Protein AF-A0AAV9Y153-F1 (afdb_monomer)

Foldseek 3Di:
DDDDDDDDDDDDDDDDPCPPPPPPDDDDLPVVQAAAADPCLLCLNDPCVVPDSHDNPDLRPQQVAADPCLVVVNDPCVPSDSYHNQQQVAADPLCLQQVDDPCVVNDSYHNDHDDDPVVLLVSCVVCLVQCPDDVVRPHRVHDDVVSHPSVVSSVVVVVVVVVVVVVVVVVVVVVVVVVVPPPPVVVVVVVVVVPD

Mean predicted aligned error: 15.31 Å

pLDDT: mean 74.7, std 20.61, range [27.19, 94.31]

Secondary structure (DSSP, 8-state):
------------------------------GGGGGSB-HHHHTT----GGG-SSB--S--GGGGSB-HHHHTT--S-GGG-SSB--GGGSBPHHHHHHS--TTGGG-SSB-----SHHHHHHHHHHHHHHHTS-GGGTS-----GGG-THHHHHHHHHHHHHHHHHHHHHHHHHHHHHHHTS-HHHHHHHHHHTT-

Sequence (196 aa):
MALRLSKVNKSKTSKKNEGKKKFYPNSTMNNSNKYQLCTFFIKGRCKNGNLCQFQHSTIPITKKKLCWYFISGKCSKNFDCQYSHEISKFPCRYLNTVGFCRNLKNCRFSHTLINTDEEREQFVRDNKDYLMLPHEKGGPNELDPNHMWWKPILENVIKEQENIDAQNLLLKNLYNESESAIPKEICSVLSLVRRQ

Solvent-accessible surface area (backbone atoms only — not comparable to full-atom values): 12273 Å² total; per-residue (Å²): 132,88,77,89,77,90,83,79,88,76,92,72,89,80,76,87,79,81,69,79,73,79,76,73,72,86,70,73,84,58,78,73,40,64,79,38,71,30,67,45,41,40,64,49,67,56,84,50,68,92,74,41,70,35,36,79,88,66,84,26,62,37,45,78,37,74,31,66,42,49,79,70,72,66,53,86,47,72,90,77,38,52,35,28,81,65,48,56,81,39,67,31,63,47,38,66,53,45,66,53,50,97,48,62,92,75,44,66,37,22,87,67,76,78,82,51,68,69,58,44,51,50,48,41,66,76,39,41,72,56,77,70,37,53,52,95,78,73,16,74,81,55,84,50,80,88,37,46,75,56,53,68,53,43,56,50,56,49,54,52,50,52,50,52,50,51,52,52,50,50,54,51,49,55,52,52,50,53,64,70,68,53,57,78,78,57,59,61,59,61,61,57,67,75,74,114

Organism: NCBI:txid659607

Nearest PDB structures (foldseek):
  2rhk-assembly1_C  TM=5.474E-01  e=2.803E-02  Homo sapiens
  7zgp-assembly1_B  TM=4.112E-01  e=1.672E-01  Saccharomyces cerevisiae

Radius of gyration: 27.67 Å; Cα contacts (8 Å, |Δi|>4): 147; chains: 1; bounding box: 70×67×78 Å

Structure (mmCIF, N/CA/C/O backbone):
data_AF-A0AAV9Y153-F1
#
_entry.id   AF-A0AAV9Y153-F1
#
loop_
_atom_site.group_PDB
_atom_site.id
_atom_site.type_symbol
_atom_site.label_atom_id
_atom_site.label_alt_id
_atom_site.label_comp_id
_atom_site.label_asym_id
_atom_site.label_entity_id
_atom_site.label_seq_id
_atom_site.pdbx_PDB_ins_code
_atom_site.Cartn_x
_atom_site.Ca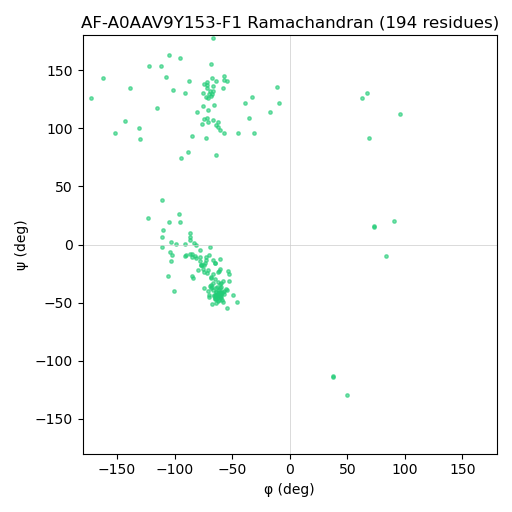rtn_y
_atom_site.Cartn_z
_atom_site.occupancy
_atom_site.B_iso_or_equiv
_atom_site.auth_seq_id
_atom_site.auth_comp_id
_atom_site.auth_asym_id
_atom_site.auth_atom_id
_atom_site.pdbx_PDB_model_num
ATOM 1 N N . MET A 1 1 ? -41.532 -48.580 -35.997 1.00 39.56 1 MET A N 1
ATOM 2 C CA . MET A 1 1 ? -40.716 -48.788 -34.784 1.00 39.56 1 MET A CA 1
ATOM 3 C C . MET A 1 1 ? -41.379 -48.089 -33.613 1.00 39.56 1 MET A C 1
ATOM 5 O O . MET A 1 1 ? -41.696 -46.912 -33.709 1.00 39.56 1 MET A O 1
ATOM 9 N N . ALA A 1 2 ? -41.664 -48.897 -32.596 1.00 32.12 2 ALA A N 1
ATOM 10 C CA . ALA A 1 2 ? -41.954 -48.599 -31.197 1.00 32.12 2 ALA A CA 1
ATOM 11 C C . ALA A 1 2 ? -41.716 -47.142 -30.722 1.00 32.12 2 ALA A C 1
ATOM 13 O O . ALA A 1 2 ? -40.641 -46.598 -30.932 1.00 32.12 2 ALA A O 1
ATOM 14 N N . LEU A 1 3 ? -42.750 -46.463 -30.199 1.00 28.34 3 LEU A N 1
ATOM 15 C CA . LEU A 1 3 ? -43.161 -46.365 -28.772 1.00 28.34 3 LEU A CA 1
ATOM 16 C C . LEU A 1 3 ? -42.584 -45.080 -28.125 1.00 28.34 3 LEU A C 1
ATOM 18 O O . LEU A 1 3 ? -41.380 -44.889 -28.101 1.00 28.34 3 LEU A O 1
ATOM 22 N N . ARG A 1 4 ? -43.443 -44.104 -27.767 1.00 30.98 4 ARG A N 1
ATOM 23 C CA . ARG A 1 4 ? -43.981 -43.878 -26.396 1.00 30.98 4 ARG A CA 1
ATOM 24 C C . ARG A 1 4 ? -42.876 -43.420 -25.415 1.00 30.98 4 ARG A C 1
ATOM 26 O O . ARG A 1 4 ? -41.863 -44.079 -25.311 1.00 30.98 4 ARG A O 1
ATOM 33 N N . LEU A 1 5 ? -42.972 -42.370 -24.599 1.00 32.59 5 LEU A N 1
ATOM 34 C CA . LEU A 1 5 ? -44.071 -41.550 -24.091 1.00 32.59 5 LEU A CA 1
ATOM 35 C C . LEU A 1 5 ? -43.495 -40.228 -23.548 1.00 32.59 5 LEU A C 1
ATOM 37 O O . LEU A 1 5 ? -42.470 -40.205 -22.873 1.00 32.59 5 LEU A O 1
ATOM 41 N N . SER A 1 6 ? -44.255 -39.162 -23.773 1.00 34.56 6 SER A N 1
ATOM 42 C CA . SER A 1 6 ? -44.566 -38.078 -22.836 1.00 34.56 6 SER A CA 1
ATOM 43 C C . SER A 1 6 ? -44.179 -38.268 -21.357 1.00 34.56 6 SER A C 1
ATOM 45 O O . SER A 1 6 ? -44.603 -39.242 -20.732 1.00 34.56 6 SER A O 1
ATOM 47 N N . LYS A 1 7 ? -43.602 -37.222 -20.748 1.00 35.53 7 LYS A N 1
ATOM 48 C CA . LYS A 1 7 ? -43.979 -36.782 -19.392 1.00 35.53 7 LYS A CA 1
ATOM 49 C C . LYS A 1 7 ? -43.943 -35.257 -19.267 1.00 35.53 7 LYS A C 1
ATOM 51 O O . LYS A 1 7 ? -42.902 -34.615 -19.225 1.00 35.53 7 LYS A O 1
ATOM 56 N N . VAL A 1 8 ? -45.159 -34.735 -19.225 1.00 33.41 8 VAL A N 1
ATOM 57 C CA . VAL A 1 8 ? -45.599 -33.408 -18.804 1.00 33.41 8 VAL A CA 1
ATOM 58 C C . VAL A 1 8 ? -45.413 -33.228 -17.285 1.00 33.41 8 VAL A C 1
ATOM 60 O O . VAL A 1 8 ? -45.487 -34.199 -16.536 1.00 33.41 8 VAL A O 1
ATOM 63 N N . ASN A 1 9 ? -45.284 -31.960 -16.869 1.00 29.86 9 ASN A N 1
ATOM 64 C CA . ASN A 1 9 ? -45.526 -31.382 -15.536 1.00 29.86 9 ASN A CA 1
ATOM 65 C C . ASN A 1 9 ? -44.676 -31.860 -14.347 1.00 29.86 9 ASN A C 1
ATOM 67 O O . ASN A 1 9 ? -44.793 -32.990 -13.887 1.00 29.86 9 ASN A O 1
ATOM 71 N N . LYS A 1 10 ? -44.060 -30.900 -13.647 1.00 27.62 10 LYS A N 1
ATOM 72 C CA . LYS A 1 10 ? -44.721 -30.290 -12.478 1.00 27.62 10 LYS A CA 1
ATOM 73 C C . LYS A 1 10 ? -43.925 -29.103 -11.952 1.00 27.62 10 LYS A C 1
ATOM 75 O O . LYS A 1 10 ? -42.763 -29.222 -11.576 1.00 27.62 10 LYS A O 1
ATOM 80 N N . SER A 1 11 ? -44.627 -27.986 -11.839 1.00 38.12 11 SER A N 1
ATOM 81 C CA . SER A 1 11 ? -44.366 -26.902 -10.907 1.00 38.12 11 SER A CA 1
ATOM 82 C C . SER A 1 11 ? -43.929 -27.461 -9.550 1.00 38.12 11 SER A C 1
ATOM 84 O O . SER A 1 11 ? -44.674 -28.201 -8.905 1.00 38.12 11 SER A O 1
ATOM 86 N N . LYS A 1 12 ? -42.740 -27.072 -9.092 1.00 29.94 12 LYS A N 1
ATOM 87 C CA . LYS A 1 12 ? -42.410 -27.037 -7.668 1.00 29.94 12 LYS A CA 1
ATOM 88 C C . LYS A 1 12 ? -41.820 -25.675 -7.353 1.00 29.94 12 LYS A C 1
ATOM 90 O O . LYS A 1 12 ? -40.624 -25.431 -7.443 1.00 29.94 12 LYS A O 1
ATOM 95 N N . THR A 1 13 ? -42.735 -24.794 -6.973 1.00 37.50 13 THR A N 1
ATOM 96 C CA . THR A 1 13 ? -42.518 -23.738 -5.989 1.00 37.50 13 THR A CA 1
ATOM 97 C C . THR A 1 13 ? -41.525 -24.190 -4.922 1.00 37.50 13 THR A C 1
ATOM 99 O O . THR A 1 13 ? -41.738 -25.224 -4.284 1.00 37.50 13 THR A O 1
ATOM 102 N N . SER A 1 14 ? -40.471 -23.416 -4.674 1.00 27.19 14 SER A N 1
ATOM 103 C CA . SER A 1 14 ? -39.699 -23.532 -3.438 1.00 27.19 14 SER A CA 1
ATOM 104 C C . SER A 1 14 ? -39.057 -22.200 -3.068 1.00 27.19 14 SER A C 1
ATOM 106 O O . SER A 1 14 ? -37.981 -21.841 -3.522 1.00 27.19 14 SER A O 1
ATOM 108 N N . LYS A 1 15 ? -39.797 -21.518 -2.187 1.00 30.16 15 LYS A N 1
ATOM 109 C CA . LYS A 1 15 ? -39.319 -20.775 -1.018 1.00 30.16 15 LYS A CA 1
ATOM 110 C C . LYS A 1 15 ? -38.515 -19.503 -1.299 1.00 30.16 15 LYS A C 1
ATOM 112 O O . LYS A 1 15 ? -37.290 -19.482 -1.314 1.00 30.16 15 LYS A O 1
ATOM 117 N N . LYS A 1 16 ? -39.282 -18.405 -1.359 1.00 28.64 16 LYS A N 1
ATOM 118 C CA . LYS A 1 16 ? -38.906 -17.103 -0.793 1.00 28.64 16 LYS A CA 1
ATOM 119 C C . LYS A 1 16 ? -38.114 -17.324 0.503 1.00 28.64 16 LYS A C 1
ATOM 121 O O . LYS A 1 16 ? -38.696 -17.690 1.519 1.00 28.64 16 LYS A O 1
ATOM 126 N N . ASN A 1 17 ? -36.814 -17.055 0.475 1.00 30.30 17 ASN A N 1
ATOM 127 C CA . ASN A 1 17 ? -36.111 -16.656 1.683 1.00 30.30 17 ASN A CA 1
ATOM 128 C C . ASN A 1 17 ? -36.310 -15.150 1.819 1.00 30.30 17 ASN A C 1
ATOM 130 O O . ASN A 1 17 ? -35.581 -14.346 1.237 1.00 30.30 17 ASN A O 1
ATOM 134 N N . GLU A 1 18 ? -37.348 -14.782 2.569 1.00 31.67 18 GLU A N 1
ATOM 135 C CA . GLU A 1 18 ? -37.511 -13.453 3.149 1.00 31.67 18 GLU A CA 1
ATOM 136 C C . GLU A 1 18 ? -36.375 -13.225 4.154 1.00 31.67 18 GLU A C 1
ATOM 138 O O . GLU A 1 18 ? -36.522 -13.315 5.371 1.00 31.67 18 GLU A O 1
ATOM 143 N N . GLY A 1 19 ? -35.185 -12.938 3.624 1.00 32.81 19 GLY A N 1
ATOM 144 C CA . GLY A 1 19 ? -34.133 -12.285 4.377 1.00 32.81 19 GLY A CA 1
ATOM 145 C C . GLY A 1 19 ? -34.655 -10.905 4.736 1.00 32.81 19 GLY A C 1
ATOM 146 O O . GLY A 1 19 ? -34.735 -10.044 3.863 1.00 32.81 19 GLY A O 1
ATOM 147 N N . LYS A 1 20 ? -35.076 -10.752 5.997 1.00 36.38 20 LYS A N 1
ATOM 148 C CA . LYS A 1 20 ? -35.559 -9.522 6.636 1.00 36.38 20 LYS A CA 1
ATOM 149 C C . LYS A 1 20 ? -34.874 -8.297 6.025 1.00 36.38 20 LYS A C 1
ATOM 151 O O . LYS A 1 20 ? -33.763 -7.936 6.418 1.00 36.38 20 LYS A O 1
ATOM 156 N N . LYS A 1 21 ? -35.535 -7.659 5.052 1.00 33.47 21 LYS A N 1
ATOM 157 C CA . LYS A 1 21 ? -35.169 -6.320 4.603 1.00 33.47 21 LYS A CA 1
ATOM 158 C C . LYS A 1 21 ? -35.377 -5.458 5.834 1.00 33.47 21 LYS A C 1
ATOM 160 O O . LYS A 1 21 ? -36.515 -5.249 6.243 1.00 33.47 21 LYS A O 1
ATOM 165 N N . LYS A 1 22 ? -34.287 -5.048 6.482 1.00 32.28 22 LYS A N 1
ATOM 166 C CA . LYS A 1 22 ? -34.358 -3.999 7.494 1.00 32.28 22 LYS A CA 1
ATOM 167 C C . LYS A 1 22 ? -34.884 -2.773 6.758 1.00 32.28 22 LYS A C 1
ATOM 169 O O . LYS A 1 22 ? -34.158 -2.144 5.994 1.00 32.28 22 LYS A O 1
ATOM 174 N N . PHE A 1 23 ? -36.184 -2.549 6.896 1.00 32.38 23 PHE A N 1
ATOM 175 C CA . PHE A 1 23 ? -36.860 -1.334 6.502 1.00 32.38 23 PHE A CA 1
ATOM 176 C C . PHE A 1 23 ? -36.234 -0.241 7.359 1.00 32.38 23 PHE A C 1
ATOM 178 O O . PHE A 1 23 ? -36.491 -0.168 8.557 1.00 32.38 23 PHE A O 1
ATOM 185 N N . TYR A 1 24 ? -35.315 0.522 6.776 1.00 39.38 24 TYR A N 1
ATOM 186 C CA . TYR A 1 24 ? -34.950 1.806 7.346 1.00 39.38 24 TYR A CA 1
ATOM 187 C C . TYR A 1 24 ? -36.159 2.699 7.063 1.00 39.38 24 TYR A C 1
ATOM 189 O O . TYR A 1 24 ? -36.427 2.954 5.885 1.00 39.38 24 TYR A O 1
ATOM 197 N N . PRO A 1 25 ? -36.954 3.075 8.082 1.00 37.91 25 PRO A N 1
ATOM 198 C CA . PRO A 1 25 ? -38.054 3.996 7.865 1.00 37.91 25 PRO A CA 1
ATOM 199 C C . PRO A 1 25 ? -37.473 5.267 7.259 1.00 37.91 25 PRO A C 1
ATOM 201 O O . PRO A 1 25 ? -36.360 5.659 7.611 1.00 37.91 25 PRO A O 1
ATOM 204 N N . ASN A 1 26 ? -38.207 5.849 6.312 1.00 45.12 26 ASN A N 1
ATOM 205 C CA . ASN A 1 26 ? -37.870 7.097 5.645 1.00 45.12 26 ASN A CA 1
ATOM 206 C C . ASN A 1 26 ? -37.406 8.136 6.676 1.00 45.12 26 ASN A C 1
ATOM 208 O O . ASN A 1 26 ? -38.225 8.819 7.287 1.00 45.12 26 ASN A O 1
ATOM 212 N N . SER A 1 27 ? -36.091 8.266 6.865 1.00 43.66 27 SER A N 1
ATOM 213 C CA . SER A 1 27 ? -35.531 9.456 7.478 1.00 43.66 27 SER A CA 1
ATOM 214 C C . SER A 1 27 ? -35.799 10.567 6.484 1.00 43.66 27 SER A C 1
ATOM 216 O O . SER A 1 27 ? -35.201 10.607 5.408 1.00 43.66 27 SER A O 1
ATOM 218 N N . THR A 1 28 ? -36.753 11.423 6.842 1.00 43.50 28 THR A N 1
ATOM 219 C CA . THR A 1 28 ? -36.827 12.829 6.443 1.00 43.50 28 THR A CA 1
ATOM 220 C C . THR A 1 28 ? -35.473 13.289 5.914 1.00 43.50 28 THR A C 1
ATOM 222 O O . THR A 1 28 ? -34.494 13.259 6.665 1.00 43.50 28 THR A O 1
ATOM 225 N N . MET A 1 29 ? -35.396 13.617 4.618 1.00 49.09 29 MET A N 1
ATOM 226 C CA . MET A 1 29 ? -34.147 14.012 3.971 1.00 49.09 29 MET A CA 1
ATOM 227 C C . MET A 1 29 ? -33.557 15.216 4.704 1.00 49.09 29 MET A C 1
ATOM 229 O O . MET A 1 29 ? -33.932 16.358 4.454 1.00 49.09 29 MET A O 1
ATOM 233 N N . ASN A 1 30 ? -32.627 14.954 5.617 1.00 51.56 30 ASN A N 1
ATOM 234 C CA . ASN A 1 30 ? -31.863 15.997 6.264 1.00 51.56 30 ASN A CA 1
ATOM 235 C C . ASN A 1 30 ? -30.825 16.451 5.234 1.00 51.56 30 ASN A C 1
ATOM 237 O O . ASN A 1 30 ? -29.872 15.730 4.925 1.00 51.56 30 ASN A O 1
ATOM 241 N N . ASN A 1 31 ? -31.075 17.609 4.619 1.00 56.22 31 ASN A N 1
ATOM 242 C CA . ASN A 1 31 ? -30.301 18.155 3.498 1.00 56.22 31 ASN A CA 1
ATOM 243 C C . ASN A 1 31 ? -28.817 18.405 3.864 1.00 56.22 31 ASN A C 1
ATOM 245 O O . ASN A 1 31 ? -27.978 18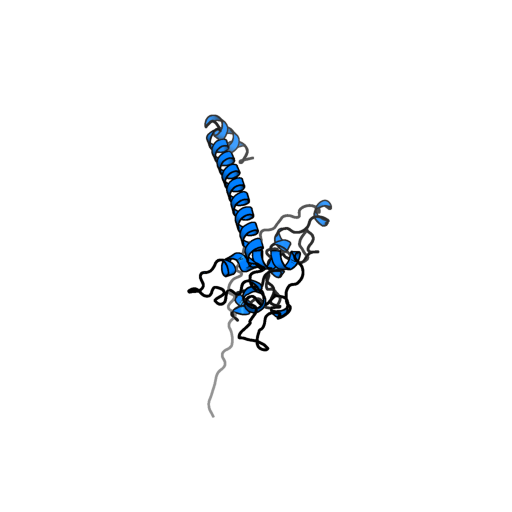.585 2.988 1.00 56.22 31 ASN A O 1
ATOM 249 N N . SER A 1 32 ? -28.482 18.345 5.157 1.00 60.66 32 SER A N 1
ATOM 250 C CA . SER A 1 32 ? -27.130 18.407 5.721 1.00 60.66 32 SER A CA 1
ATOM 251 C C . SER A 1 32 ? -26.252 17.187 5.404 1.00 60.66 32 SER A C 1
ATOM 253 O O . SER A 1 32 ? -25.034 17.324 5.296 1.00 60.66 32 SER A O 1
ATOM 255 N N . ASN A 1 33 ? -26.833 16.000 5.187 1.00 59.75 33 ASN A N 1
ATOM 256 C CA . ASN A 1 33 ? -26.058 14.773 4.936 1.00 59.75 33 ASN A CA 1
ATOM 257 C C . ASN A 1 33 ? -25.474 14.698 3.514 1.00 59.75 33 ASN A C 1
ATOM 259 O O . ASN A 1 33 ? -24.514 13.962 3.285 1.00 59.75 33 ASN A O 1
ATOM 263 N N . LYS A 1 34 ? -25.995 15.501 2.573 1.00 61.72 34 LYS A N 1
ATOM 264 C CA . LYS A 1 34 ? -25.520 15.549 1.179 1.00 61.72 34 LYS A CA 1
ATOM 265 C C . LYS A 1 34 ? -24.103 16.102 1.019 1.00 61.72 34 LYS A C 1
ATOM 267 O O . LYS A 1 34 ? -23.546 15.937 -0.058 1.00 61.72 34 LYS A O 1
ATOM 272 N N . TYR A 1 35 ? -23.531 16.728 2.047 1.00 70.69 35 TYR A N 1
ATOM 273 C CA . TYR A 1 35 ? -22.165 17.270 2.029 1.00 70.69 35 TYR A CA 1
ATOM 274 C C . TYR A 1 35 ? -21.165 16.410 2.813 1.00 70.69 35 TYR A C 1
ATOM 276 O O . TYR A 1 35 ? -19.965 16.667 2.783 1.00 70.69 35 TYR A O 1
ATOM 284 N N . GLN A 1 36 ? -21.637 15.379 3.521 1.00 81.88 36 GLN A N 1
ATOM 285 C CA . GLN A 1 36 ? -20.769 14.491 4.286 1.00 81.88 36 GLN A CA 1
ATOM 286 C C . GLN A 1 36 ? -20.326 13.300 3.433 1.00 81.88 36 GLN A C 1
ATOM 288 O O . GLN A 1 36 ? -21.142 12.606 2.819 1.00 81.88 36 GLN A O 1
ATOM 293 N N . LEU A 1 37 ? -19.018 13.038 3.419 1.00 86.56 37 LEU A N 1
ATOM 294 C CA . LEU A 1 37 ? -18.447 11.868 2.760 1.00 86.56 37 LEU A CA 1
ATOM 295 C C . LEU A 1 37 ? -18.883 10.577 3.461 1.00 86.56 37 LEU A C 1
ATOM 297 O O . LEU A 1 37 ? -18.828 10.453 4.685 1.00 86.56 37 LEU A O 1
ATOM 301 N N . CYS A 1 38 ? -19.256 9.568 2.675 1.00 88.00 38 CYS A N 1
ATOM 302 C CA . CYS A 1 38 ? -19.621 8.269 3.218 1.00 88.00 38 CYS A CA 1
ATOM 303 C C . CYS A 1 38 ? -18.380 7.546 3.765 1.00 88.00 38 CYS A C 1
ATOM 305 O O . CYS A 1 38 ? -17.584 6.974 3.016 1.00 88.00 38 CYS A O 1
ATOM 307 N N . THR A 1 39 ? -18.242 7.484 5.089 1.00 86.62 39 THR A N 1
ATOM 308 C CA . THR A 1 39 ? -17.139 6.766 5.753 1.00 86.62 39 THR A CA 1
ATOM 309 C C . THR A 1 39 ? -17.109 5.275 5.397 1.00 86.62 39 THR A C 1
ATOM 311 O O . THR A 1 39 ? -16.036 4.683 5.263 1.00 86.62 39 THR A O 1
ATOM 314 N N . PHE A 1 40 ? -18.276 4.659 5.177 1.00 87.00 40 PHE A N 1
ATOM 315 C CA . PHE A 1 40 ? -18.376 3.271 4.723 1.00 87.00 40 PHE A CA 1
ATOM 316 C C . PHE A 1 40 ? -17.889 3.092 3.288 1.00 87.00 40 PHE A C 1
ATOM 318 O O . PHE A 1 40 ? -17.278 2.070 2.988 1.00 87.00 40 PHE A O 1
ATOM 325 N N . PHE A 1 41 ? -18.129 4.062 2.408 1.00 85.19 41 PHE A N 1
ATOM 326 C CA . PHE A 1 41 ? -17.651 4.019 1.029 1.00 85.19 41 PHE A CA 1
ATOM 327 C C . PHE A 1 41 ? -16.140 4.199 0.958 1.00 85.19 41 PHE A C 1
ATOM 329 O O . PHE A 1 41 ? -15.472 3.398 0.313 1.00 85.19 41 PHE A O 1
ATOM 336 N N . ILE A 1 42 ? -15.592 5.150 1.721 1.00 85.88 42 ILE A N 1
ATOM 337 C CA . ILE A 1 42 ? -14.142 5.348 1.855 1.00 85.88 42 ILE A CA 1
ATOM 338 C C . ILE A 1 42 ? -13.455 4.048 2.309 1.00 85.88 42 ILE A C 1
ATOM 340 O O . ILE A 1 42 ? -12.376 3.705 1.825 1.00 85.88 42 ILE A O 1
ATOM 344 N N . LYS A 1 43 ? -14.100 3.288 3.204 1.00 83.69 43 LYS A N 1
ATOM 345 C CA . LYS A 1 43 ? -13.632 1.975 3.683 1.00 83.69 43 LYS A CA 1
ATOM 346 C C . LYS A 1 43 ? -13.993 0.794 2.762 1.00 83.69 43 LYS A C 1
ATOM 348 O O . LYS A 1 43 ? -13.692 -0.341 3.122 1.00 83.69 43 LYS A O 1
ATOM 353 N N . GLY A 1 44 ? -14.659 1.020 1.627 1.00 82.75 44 GLY A N 1
ATOM 354 C CA . GLY A 1 44 ? -15.051 -0.021 0.663 1.00 82.75 44 GLY A CA 1
ATOM 355 C C . GLY A 1 44 ? -16.212 -0.929 1.102 1.00 82.75 44 GLY A C 1
ATOM 356 O O . GLY A 1 44 ? -16.410 -1.996 0.532 1.00 82.75 44 GLY A O 1
ATOM 357 N N . ARG A 1 45 ? -16.982 -0.541 2.128 1.00 85.38 45 ARG A N 1
ATOM 358 C CA . ARG A 1 45 ? -18.046 -1.354 2.756 1.00 85.38 45 ARG A CA 1
ATOM 359 C C . ARG A 1 45 ? -19.469 -0.848 2.503 1.00 85.38 45 ARG A C 1
ATOM 361 O O . ARG A 1 45 ? -20.419 -1.463 2.989 1.00 85.38 45 ARG A O 1
ATOM 368 N N . CYS A 1 46 ? -19.638 0.270 1.795 1.00 87.31 46 CYS A N 1
ATOM 369 C CA . CYS A 1 46 ? -20.965 0.802 1.488 1.00 87.31 46 CYS A CA 1
ATOM 370 C C . CYS A 1 46 ? -21.699 -0.116 0.502 1.00 87.31 46 CYS A C 1
ATOM 372 O O . CYS A 1 46 ? -21.175 -0.431 -0.561 1.00 87.31 46 CYS A O 1
ATOM 374 N N . LYS A 1 47 ? -22.925 -0.521 0.851 1.00 85.94 47 LYS A N 1
ATOM 375 C CA . LYS A 1 47 ? -23.799 -1.348 -0.001 1.00 85.94 47 LYS A CA 1
ATOM 376 C C . LYS A 1 47 ? -24.897 -0.544 -0.693 1.00 85.94 47 LYS A C 1
ATOM 378 O O . LYS A 1 47 ? -25.591 -1.076 -1.549 1.00 85.94 47 LYS A O 1
ATOM 383 N N . ASN A 1 48 ? -25.057 0.723 -0.313 1.00 84.38 48 ASN A N 1
ATOM 384 C CA . ASN A 1 48 ? -26.156 1.554 -0.789 1.00 84.38 48 ASN A CA 1
ATOM 385 C C . ASN A 1 48 ? -25.862 2.160 -2.168 1.00 84.38 48 ASN A C 1
ATOM 387 O O . ASN A 1 48 ? -26.768 2.715 -2.774 1.00 84.38 48 ASN A O 1
ATOM 391 N N . GLY A 1 49 ? -24.629 2.045 -2.681 1.00 82.56 49 GLY A N 1
ATOM 392 C CA . GLY A 1 49 ? -24.258 2.553 -4.005 1.00 82.56 49 GLY A CA 1
ATOM 393 C C . GLY A 1 49 ? -24.704 4.004 -4.191 1.00 82.56 49 GLY A C 1
ATOM 394 O O . GLY A 1 49 ? -24.498 4.834 -3.310 1.00 82.56 49 GLY A O 1
ATOM 395 N N . ASN A 1 50 ? -25.386 4.290 -5.297 1.00 82.25 50 ASN A N 1
ATOM 396 C CA . ASN A 1 50 ? -25.916 5.626 -5.595 1.00 82.25 50 ASN A CA 1
ATOM 397 C C . ASN A 1 50 ? -27.132 6.021 -4.735 1.00 82.25 50 ASN A C 1
ATOM 399 O O . ASN A 1 50 ? -27.526 7.180 -4.734 1.00 82.25 50 ASN A O 1
ATOM 403 N N . LEU A 1 51 ? -27.720 5.076 -3.991 1.00 85.81 51 LEU A N 1
ATOM 404 C CA . LEU A 1 51 ? -28.798 5.322 -3.025 1.00 85.81 51 LEU A CA 1
ATOM 405 C C . LEU A 1 51 ? -28.254 5.705 -1.638 1.00 85.81 51 LEU A C 1
ATOM 407 O O . LEU A 1 51 ? -29.014 5.813 -0.676 1.00 85.81 51 LEU A O 1
ATOM 411 N N . CYS A 1 52 ? -26.935 5.852 -1.488 1.00 86.62 52 CYS A N 1
ATOM 412 C CA . CYS A 1 52 ? -26.348 6.320 -0.243 1.00 86.62 52 CYS A CA 1
ATOM 413 C C . CYS A 1 52 ? -26.698 7.795 -0.011 1.00 86.62 52 CYS A C 1
ATOM 415 O O . CYS A 1 52 ? -26.512 8.631 -0.888 1.00 86.62 52 CYS A O 1
ATOM 417 N N . GLN A 1 53 ? -27.152 8.125 1.198 1.00 87.06 53 GLN A N 1
ATOM 418 C CA . GLN A 1 53 ? -27.447 9.508 1.598 1.00 87.06 53 GLN A CA 1
ATOM 419 C C . GLN A 1 53 ? -26.194 10.389 1.770 1.00 87.06 53 GLN A C 1
ATOM 421 O O . GLN A 1 53 ? -26.317 11.591 1.980 1.00 87.06 53 GLN A O 1
ATOM 426 N N . PHE A 1 54 ? -25.008 9.777 1.720 1.00 86.25 54 PHE A N 1
ATOM 427 C CA . PHE A 1 54 ? -23.702 10.405 1.898 1.00 86.25 54 PHE A CA 1
ATOM 428 C C . PHE A 1 54 ? -22.923 10.386 0.576 1.00 86.25 54 PHE A C 1
ATOM 430 O O . PHE A 1 54 ? -23.104 9.480 -0.239 1.00 86.25 54 PHE A O 1
ATOM 437 N N . GLN A 1 55 ? -22.005 11.332 0.374 1.00 83.31 55 GLN A N 1
ATOM 438 C CA . GLN A 1 55 ? -21.279 11.457 -0.893 1.00 83.31 55 GLN A CA 1
ATOM 439 C C . GLN A 1 55 ? -20.247 10.345 -1.111 1.00 83.31 55 GLN A C 1
ATOM 441 O O . GLN A 1 55 ? -19.502 9.964 -0.205 1.00 83.31 55 GLN A O 1
ATOM 446 N N . HIS A 1 56 ? -20.176 9.873 -2.357 1.00 86.44 56 HIS A N 1
ATOM 447 C CA . HIS A 1 56 ? -19.208 8.899 -2.871 1.00 86.44 56 HIS A CA 1
ATOM 448 C C . HIS A 1 56 ? -18.221 9.554 -3.863 1.00 86.44 56 HIS A C 1
ATOM 450 O O . HIS A 1 56 ? -17.878 8.968 -4.884 1.00 86.44 56 HIS A O 1
ATOM 456 N N . SER A 1 57 ? -17.791 10.793 -3.606 1.00 76.75 57 SER A N 1
ATOM 457 C CA . SER A 1 57 ? -16.970 11.592 -4.536 1.00 76.75 57 SER A CA 1
ATOM 458 C C . SER A 1 57 ? -15.467 11.271 -4.516 1.00 76.75 57 SER A C 1
ATOM 460 O O . SER A 1 57 ? -14.705 11.884 -5.258 1.00 76.75 57 SER A O 1
ATOM 462 N N . THR A 1 58 ? -15.014 10.325 -3.688 1.00 78.25 58 THR A N 1
ATOM 463 C CA . THR A 1 58 ? -13.586 10.023 -3.486 1.00 78.25 58 THR A CA 1
ATOM 464 C C . THR A 1 58 ? -13.244 8.570 -3.797 1.00 78.25 58 THR A C 1
ATOM 466 O O . THR A 1 58 ? -14.071 7.674 -3.675 1.00 78.25 58 THR A O 1
ATOM 469 N N . ILE A 1 59 ? -11.997 8.296 -4.179 1.00 75.75 59 ILE A N 1
ATOM 470 C CA . ILE A 1 59 ? -11.539 6.915 -4.373 1.00 75.75 59 ILE A CA 1
ATOM 471 C C . ILE A 1 59 ? -11.426 6.238 -2.994 1.00 75.75 59 ILE A C 1
ATOM 473 O O . ILE A 1 59 ? -10.720 6.764 -2.127 1.00 75.75 59 ILE A O 1
ATOM 477 N N . PRO A 1 60 ? -12.066 5.071 -2.769 1.00 79.19 60 PRO A N 1
ATOM 478 C CA . PRO A 1 60 ? -11.938 4.337 -1.514 1.00 79.19 60 PRO A CA 1
ATOM 479 C C . PRO A 1 60 ? -10.476 4.052 -1.163 1.00 79.19 60 PRO A C 1
ATOM 481 O O . PRO A 1 60 ? -9.692 3.645 -2.020 1.00 79.19 60 PRO A O 1
ATOM 484 N N . ILE A 1 61 ? -10.111 4.163 0.115 1.00 79.19 61 ILE A N 1
ATOM 485 C CA . ILE A 1 61 ? -8.754 3.848 0.600 1.00 79.19 61 ILE A CA 1
ATOM 486 C C . ILE A 1 61 ? -8.391 2.397 0.263 1.00 79.19 61 ILE A C 1
ATOM 488 O O . ILE A 1 61 ? -7.241 2.087 -0.036 1.00 79.19 61 ILE A O 1
ATOM 492 N N . THR A 1 62 ? -9.373 1.495 0.231 1.00 81.12 62 THR A N 1
ATOM 493 C CA . THR A 1 62 ? -9.156 0.099 -0.168 1.00 81.12 62 THR A CA 1
ATOM 494 C C . THR A 1 62 ? -8.673 -0.032 -1.611 1.00 81.12 62 THR A C 1
ATOM 496 O O . THR A 1 62 ? -7.856 -0.904 -1.884 1.00 81.12 62 THR A O 1
ATOM 499 N N . LYS A 1 63 ? -9.091 0.856 -2.524 1.00 83.00 63 LYS A N 1
ATOM 500 C CA . LYS A 1 63 ? -8.621 0.880 -3.918 1.00 83.00 63 LYS A CA 1
ATOM 501 C C . LYS A 1 63 ? -7.188 1.402 -4.047 1.00 83.00 63 LYS A C 1
ATOM 503 O O . LYS A 1 63 ? -6.578 1.186 -5.083 1.00 83.00 63 LYS A O 1
ATOM 508 N N . LYS A 1 64 ? -6.618 2.019 -3.006 1.00 83.94 64 LYS A N 1
ATOM 509 C CA . LYS A 1 64 ? -5.180 2.327 -2.953 1.00 83.94 64 LYS A CA 1
ATOM 510 C C . LYS A 1 64 ? -4.326 1.105 -2.604 1.00 83.94 64 LYS A C 1
ATOM 512 O O . LYS A 1 64 ? -3.116 1.176 -2.731 1.00 83.94 64 LYS A O 1
ATOM 517 N N . LYS A 1 65 ? -4.927 -0.016 -2.184 1.00 86.94 65 LYS A N 1
ATOM 518 C CA . LYS A 1 65 ? -4.224 -1.272 -1.881 1.00 86.94 65 LYS A CA 1
ATOM 519 C C . LYS A 1 65 ? -4.496 -2.323 -2.952 1.00 86.94 65 LYS A C 1
ATOM 521 O O . LYS A 1 65 ? -5.613 -2.429 -3.465 1.00 86.94 65 LYS A O 1
ATOM 526 N N . LEU A 1 66 ? -3.486 -3.133 -3.260 1.00 90.50 66 LEU A N 1
ATOM 527 C CA . LEU A 1 66 ? -3.641 -4.257 -4.178 1.00 90.50 66 LEU A CA 1
ATOM 528 C C . LEU A 1 66 ? -4.542 -5.345 -3.604 1.00 90.50 66 LEU A C 1
ATOM 530 O O . LEU A 1 66 ? -4.493 -5.676 -2.419 1.00 90.50 66 LEU A O 1
ATOM 534 N N . CYS A 1 67 ? -5.337 -5.956 -4.476 1.00 91.69 67 CYS A N 1
ATOM 535 C CA . CYS A 1 67 ? -6.093 -7.139 -4.119 1.00 91.69 67 CYS A CA 1
ATOM 536 C C . CYS A 1 67 ? -5.155 -8.349 -4.042 1.00 91.69 67 CYS A C 1
ATOM 538 O O . CYS A 1 67 ? -4.744 -8.898 -5.065 1.00 91.69 67 CYS A O 1
ATOM 540 N N . TRP A 1 68 ? -4.880 -8.824 -2.828 1.00 88.44 68 TRP A N 1
ATOM 541 C CA . TRP A 1 68 ? -4.102 -10.049 -2.613 1.00 88.44 68 TRP A CA 1
ATOM 542 C C . TRP A 1 68 ? -4.686 -11.265 -3.355 1.00 88.44 68 TRP A C 1
ATOM 544 O O . TRP A 1 68 ? -3.955 -12.055 -3.958 1.00 88.44 68 TRP A O 1
ATOM 554 N N . TYR A 1 69 ? -6.018 -11.384 -3.384 1.00 91.31 69 TYR A N 1
ATOM 555 C CA . TYR A 1 69 ? -6.701 -12.460 -4.105 1.00 91.31 69 TYR A CA 1
ATOM 556 C C . TYR A 1 69 ? -6.526 -12.354 -5.618 1.00 91.31 69 TYR A C 1
ATOM 558 O O . TYR A 1 69 ? -6.463 -13.381 -6.281 1.00 91.31 69 TYR A O 1
ATOM 566 N N . PHE A 1 70 ? -6.430 -11.144 -6.173 1.00 92.25 70 PHE A N 1
ATOM 567 C CA . PHE A 1 70 ? -6.187 -10.957 -7.603 1.00 92.25 70 PHE A CA 1
ATOM 568 C C . PHE A 1 70 ? -4.768 -11.372 -7.976 1.00 92.25 70 PHE A C 1
ATOM 570 O O . PHE A 1 70 ? -4.584 -12.137 -8.916 1.00 92.25 70 PHE A O 1
ATOM 577 N N . ILE A 1 71 ? -3.777 -10.957 -7.178 1.00 89.44 71 ILE A N 1
ATOM 578 C CA . ILE A 1 71 ? -2.379 -11.377 -7.354 1.00 89.44 71 ILE A CA 1
ATOM 579 C C . ILE A 1 71 ? -2.264 -12.907 -7.309 1.00 89.44 71 ILE A C 1
ATOM 581 O O . ILE A 1 71 ? -1.553 -13.497 -8.122 1.00 89.44 71 ILE A O 1
ATOM 585 N N . SER A 1 72 ? -3.015 -13.539 -6.402 1.00 89.62 72 SER A N 1
ATOM 586 C CA . SER A 1 72 ? -3.075 -14.996 -6.235 1.00 89.62 72 SER A CA 1
ATOM 587 C C . SER A 1 72 ? -3.946 -15.721 -7.275 1.00 89.62 72 SER A C 1
ATOM 589 O O . SER A 1 72 ? -4.034 -16.945 -7.225 1.00 89.62 72 SER A O 1
ATOM 591 N N . GLY A 1 73 ? -4.643 -15.005 -8.168 1.00 89.88 73 GLY A N 1
ATOM 592 C CA . GLY A 1 73 ? -5.546 -15.588 -9.173 1.00 89.88 73 GLY A CA 1
ATOM 593 C C . GLY A 1 73 ? -6.882 -16.127 -8.634 1.00 89.88 73 GLY A C 1
ATOM 594 O O . GLY A 1 73 ? -7.565 -16.873 -9.323 1.00 89.88 73 GLY A O 1
ATOM 595 N N . LYS A 1 74 ? -7.271 -15.769 -7.405 1.00 92.12 74 LYS A N 1
ATOM 596 C CA . LYS A 1 74 ? -8.465 -16.273 -6.693 1.00 92.12 74 LYS A CA 1
ATOM 597 C C . LYS A 1 74 ? -9.5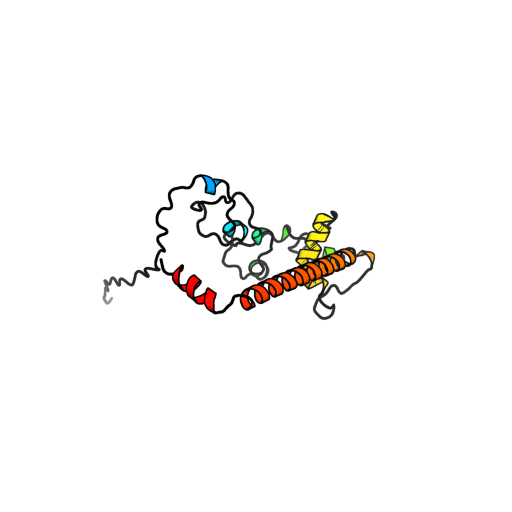68 -15.223 -6.508 1.00 92.12 74 LYS A C 1
ATOM 599 O O . LYS A 1 74 ? -10.528 -15.459 -5.777 1.00 92.12 74 LYS A O 1
ATOM 604 N N . CYS A 1 75 ? -9.430 -14.031 -7.091 1.00 92.94 75 CYS A N 1
ATOM 605 C CA . CYS A 1 75 ? -10.438 -12.981 -6.940 1.00 92.94 75 CYS A CA 1
ATOM 606 C C . CYS A 1 75 ? -11.674 -13.280 -7.798 1.00 92.94 75 CYS A C 1
ATOM 608 O O . CYS A 1 75 ? -11.585 -13.306 -9.017 1.00 92.94 75 CYS A O 1
ATOM 610 N N . SER A 1 76 ? -12.838 -13.437 -7.163 1.00 91.19 76 SER A N 1
ATOM 611 C CA . SER A 1 76 ? -14.128 -13.628 -7.845 1.00 91.19 76 SER A CA 1
ATOM 612 C C . SER A 1 76 ? -14.883 -12.324 -8.124 1.00 91.19 76 SER A C 1
ATOM 614 O O . SER A 1 76 ? -15.891 -12.330 -8.821 1.00 91.19 76 SER A O 1
ATOM 616 N N . LYS A 1 77 ? -14.419 -11.199 -7.563 1.00 85.12 77 LYS A N 1
ATOM 617 C CA . LYS A 1 77 ? -15.143 -9.919 -7.591 1.00 85.12 77 LYS A CA 1
ATOM 618 C C . LYS A 1 77 ? -14.809 -9.036 -8.791 1.00 85.12 77 LYS A C 1
ATOM 620 O O . LYS A 1 77 ? -15.496 -8.043 -8.976 1.00 85.12 77 LYS A O 1
ATOM 625 N N . ASN A 1 78 ? -13.793 -9.375 -9.593 1.00 79.31 78 ASN A N 1
ATOM 626 C CA . ASN A 1 78 ? -13.389 -8.646 -10.806 1.00 79.31 78 ASN A CA 1
ATOM 627 C C . ASN A 1 78 ? -13.516 -7.113 -10.653 1.00 79.31 78 ASN A C 1
ATOM 629 O O . ASN A 1 78 ? -12.805 -6.526 -9.839 1.00 79.31 78 ASN A O 1
ATOM 633 N N . PHE A 1 79 ? -14.432 -6.472 -11.381 1.00 80.06 79 PHE A N 1
ATOM 634 C CA . PHE A 1 79 ? -14.637 -5.018 -11.360 1.00 80.06 79 PHE A CA 1
ATOM 635 C C . PHE A 1 79 ? -15.218 -4.483 -10.041 1.00 80.06 79 PHE A C 1
ATOM 637 O O . PHE A 1 79 ? -14.887 -3.374 -9.624 1.00 80.06 79 PHE A O 1
ATOM 644 N N . ASP A 1 80 ? -15.998 -5.302 -9.338 1.00 82.25 80 ASP A N 1
ATOM 645 C CA . ASP A 1 80 ? -16.666 -4.973 -8.073 1.00 82.25 80 ASP A CA 1
ATOM 646 C C . ASP A 1 80 ? -15.770 -5.235 -6.842 1.00 82.25 80 ASP A C 1
ATOM 648 O O . ASP A 1 80 ? -16.197 -5.227 -5.683 1.00 82.25 80 ASP A O 1
ATOM 652 N N . CYS A 1 81 ? -14.483 -5.516 -7.067 1.00 86.31 81 CYS A N 1
ATOM 653 C CA . CYS A 1 81 ? -13.528 -5.709 -5.987 1.00 86.31 81 CYS A CA 1
ATOM 654 C C . CYS A 1 81 ? -13.235 -4.382 -5.281 1.00 86.31 81 CYS A C 1
ATOM 656 O O . CYS A 1 81 ? -12.845 -3.413 -5.918 1.00 86.31 81 CYS A O 1
ATOM 658 N N . GLN A 1 82 ? -13.318 -4.336 -3.952 1.00 85.00 82 GLN A N 1
ATOM 659 C CA . GLN A 1 82 ? -12.982 -3.133 -3.170 1.00 85.00 82 GLN A CA 1
ATOM 660 C C . GLN A 1 82 ? -11.495 -2.726 -3.258 1.00 85.00 82 GLN A C 1
ATOM 662 O O . GLN A 1 82 ? -11.148 -1.604 -2.896 1.00 85.00 82 GLN A O 1
ATOM 667 N N . TYR A 1 83 ? -10.629 -3.625 -3.727 1.00 88.69 83 TYR A N 1
ATOM 668 C CA . TYR A 1 83 ? -9.184 -3.432 -3.858 1.00 88.69 83 TYR A CA 1
ATOM 669 C C . TYR A 1 83 ? -8.779 -3.209 -5.320 1.00 88.69 83 TYR A C 1
ATOM 671 O O . TYR A 1 83 ? -9.551 -3.503 -6.236 1.00 88.69 83 TYR A O 1
ATOM 679 N N . SER A 1 84 ? -7.573 -2.687 -5.550 1.00 90.38 84 SER A N 1
ATOM 680 C CA . SER A 1 84 ? -7.056 -2.476 -6.905 1.00 90.38 84 SER A CA 1
ATOM 681 C C . SER A 1 84 ? -6.622 -3.784 -7.562 1.00 90.38 84 SER A C 1
ATOM 683 O O . SER A 1 84 ? -5.981 -4.627 -6.931 1.00 90.38 84 SER A O 1
ATOM 685 N N . HIS A 1 85 ? -6.955 -3.934 -8.844 1.00 91.38 85 HIS A N 1
ATOM 686 C CA . HIS A 1 85 ? -6.443 -4.988 -9.727 1.00 91.38 85 HIS A CA 1
ATOM 687 C C . HIS A 1 85 ? -5.362 -4.463 -10.687 1.00 91.38 85 HIS A C 1
ATOM 689 O O . HIS A 1 85 ? -4.834 -5.207 -11.506 1.00 91.38 85 HIS A O 1
ATOM 695 N N . GLU A 1 86 ? -4.997 -3.186 -10.583 1.00 90.31 86 GLU A N 1
ATOM 696 C CA . GLU A 1 86 ? -4.018 -2.549 -11.460 1.00 90.31 86 GLU A CA 1
ATOM 697 C C . GLU A 1 86 ? -2.603 -2.716 -10.892 1.00 90.31 86 GLU A C 1
ATOM 699 O O . GLU A 1 86 ? -2.067 -1.806 -10.267 1.00 90.31 86 GLU A O 1
ATOM 704 N N . ILE A 1 87 ? -2.000 -3.896 -11.084 1.00 91.06 87 ILE A N 1
ATOM 705 C CA . ILE A 1 87 ? -0.676 -4.243 -10.521 1.00 91.06 87 ILE A CA 1
ATOM 706 C C . ILE A 1 87 ? 0.415 -3.276 -11.003 1.00 91.06 87 ILE A C 1
ATOM 708 O O . ILE A 1 87 ? 1.270 -2.874 -10.217 1.00 91.06 87 ILE A O 1
ATOM 712 N N . SER A 1 88 ? 0.336 -2.825 -12.255 1.00 89.56 88 SER A N 1
ATOM 713 C CA . SER A 1 88 ? 1.311 -1.915 -12.862 1.00 89.56 88 SER A CA 1
ATOM 714 C C . SER A 1 88 ? 1.357 -0.524 -12.225 1.00 89.56 88 SER A C 1
ATOM 716 O O . SER A 1 88 ? 2.331 0.183 -12.434 1.00 89.56 88 SER A O 1
ATOM 718 N N . LYS A 1 89 ? 0.349 -0.121 -11.437 1.00 88.94 89 LYS A N 1
ATOM 719 C CA . LYS A 1 89 ? 0.386 1.141 -10.675 1.00 88.94 89 LYS A CA 1
ATOM 720 C C . LYS A 1 89 ? 1.242 1.054 -9.411 1.00 88.94 89 LYS A C 1
ATOM 722 O O . LYS A 1 89 ? 1.543 2.079 -8.813 1.00 88.94 89 LYS A O 1
ATOM 727 N N . PHE A 1 90 ? 1.603 -0.153 -8.980 1.00 90.94 90 PHE A N 1
ATOM 728 C CA . PHE A 1 90 ? 2.329 -0.365 -7.735 1.00 90.94 90 PHE A CA 1
ATOM 729 C C . PHE A 1 90 ? 3.812 -0.595 -8.018 1.00 90.94 90 PHE A C 1
ATOM 731 O O . PHE A 1 90 ? 4.143 -1.404 -8.893 1.00 90.94 90 PHE A O 1
ATOM 738 N N . PRO A 1 91 ? 4.712 0.074 -7.280 1.00 91.62 91 PRO A N 1
ATOM 739 C CA . PRO A 1 91 ? 6.147 -0.072 -7.470 1.00 91.62 91 PRO A CA 1
ATOM 740 C C . PRO A 1 91 ? 6.601 -1.493 -7.140 1.00 91.62 91 PRO A C 1
ATOM 742 O O . PRO A 1 91 ? 6.147 -2.124 -6.180 1.00 91.62 91 PRO A O 1
ATOM 745 N N . CYS A 1 92 ? 7.528 -2.010 -7.941 1.00 91.25 92 CYS A N 1
ATOM 746 C CA . CYS A 1 92 ? 8.150 -3.292 -7.684 1.00 91.25 92 CYS A CA 1
ATOM 747 C C . CYS A 1 92 ? 8.974 -3.200 -6.409 1.00 91.25 92 CYS A C 1
ATOM 749 O O . CYS A 1 92 ? 9.939 -2.438 -6.321 1.00 91.25 92 CYS A O 1
ATOM 751 N N . ARG A 1 93 ? 8.595 -4.034 -5.445 1.00 89.50 93 ARG A N 1
ATOM 752 C CA . ARG A 1 93 ? 9.261 -4.145 -4.157 1.00 89.50 93 ARG A CA 1
ATOM 753 C C . ARG A 1 93 ? 10.755 -4.429 -4.308 1.00 89.50 93 ARG A C 1
ATOM 755 O O . ARG A 1 93 ? 11.560 -3.654 -3.824 1.00 89.50 93 ARG A O 1
ATOM 762 N N . TYR A 1 94 ? 11.116 -5.486 -5.034 1.00 86.75 94 TYR A N 1
ATOM 763 C CA . TYR A 1 94 ? 12.510 -5.924 -5.169 1.00 86.75 94 TYR A CA 1
ATOM 764 C C . TYR A 1 94 ? 13.403 -4.894 -5.858 1.00 86.75 94 TYR A C 1
ATOM 766 O O . TYR A 1 94 ? 14.503 -4.637 -5.382 1.00 86.75 94 TYR A O 1
ATOM 774 N N . LEU A 1 95 ? 12.911 -4.258 -6.926 1.00 87.94 95 LEU A N 1
ATOM 775 C CA . LEU A 1 95 ? 13.670 -3.213 -7.609 1.00 87.94 95 LEU A CA 1
ATOM 776 C C . LEU A 1 95 ? 13.946 -2.028 -6.676 1.00 87.94 95 LEU A C 1
ATOM 778 O O . LEU A 1 95 ? 15.068 -1.549 -6.617 1.00 87.94 95 LEU A O 1
ATOM 782 N N . ASN A 1 96 ? 12.939 -1.581 -5.923 1.00 87.75 96 ASN A N 1
ATOM 783 C CA . ASN A 1 96 ? 13.071 -0.399 -5.075 1.00 87.75 96 ASN A CA 1
ATOM 784 C C . ASN A 1 96 ? 13.793 -0.676 -3.743 1.00 87.75 96 ASN A C 1
ATOM 786 O O . ASN A 1 96 ? 14.327 0.261 -3.161 1.00 87.75 96 ASN A O 1
ATOM 790 N N . THR A 1 97 ? 13.842 -1.927 -3.264 1.00 85.81 97 THR A N 1
ATOM 791 C CA . THR A 1 97 ? 14.524 -2.274 -1.999 1.00 85.81 97 THR A CA 1
ATOM 792 C C . THR A 1 97 ? 15.909 -2.881 -2.176 1.00 85.81 97 THR A C 1
ATOM 794 O O . THR A 1 97 ? 16.786 -2.600 -1.373 1.00 85.81 97 THR A O 1
ATOM 797 N N . VAL A 1 98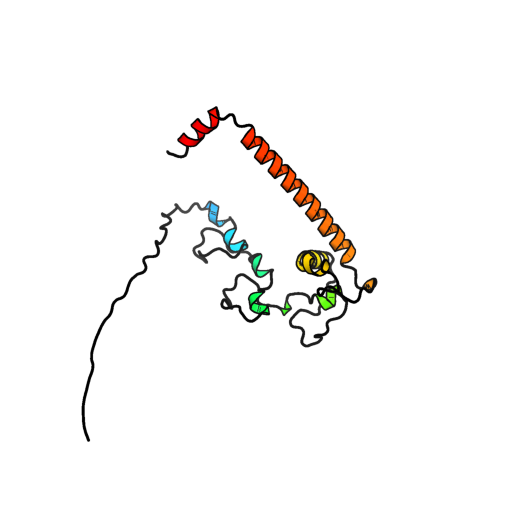 ? 16.083 -3.762 -3.168 1.00 82.81 98 VAL A N 1
ATOM 798 C CA . VAL A 1 98 ? 17.340 -4.497 -3.429 1.00 82.81 98 VAL A CA 1
ATOM 799 C C . VAL A 1 98 ? 18.098 -3.882 -4.612 1.00 82.81 98 VAL A C 1
ATOM 801 O O . VAL A 1 98 ? 19.252 -4.204 -4.841 1.00 82.81 98 VAL A O 1
ATOM 804 N N . GLY A 1 99 ? 17.456 -3.019 -5.406 1.00 83.00 99 GLY A N 1
ATOM 805 C CA . GLY A 1 99 ? 18.026 -2.493 -6.652 1.00 83.00 99 GLY A CA 1
ATOM 806 C C . GLY A 1 99 ? 17.843 -3.425 -7.852 1.00 83.00 99 GLY A C 1
ATOM 807 O O . GLY A 1 99 ? 18.051 -3.014 -8.991 1.00 83.00 99 GLY A O 1
ATOM 808 N N . PHE A 1 100 ? 17.393 -4.668 -7.638 1.00 84.56 100 PHE A N 1
ATOM 809 C CA . PHE A 1 100 ? 17.277 -5.667 -8.698 1.00 84.56 100 PHE A CA 1
ATOM 810 C C . PHE A 1 100 ? 15.997 -6.504 -8.602 1.00 84.56 100 PHE A C 1
ATOM 812 O O . PHE A 1 100 ? 15.631 -7.020 -7.545 1.00 84.56 100 PHE A O 1
ATOM 819 N N . CYS A 1 101 ? 15.323 -6.696 -9.742 1.00 88.00 101 CYS A N 1
ATOM 820 C CA . CYS A 1 101 ? 14.180 -7.597 -9.868 1.00 88.00 101 CYS A CA 1
ATOM 821 C C . CYS A 1 101 ? 14.495 -8.761 -10.814 1.00 88.00 101 CYS A C 1
ATOM 823 O O . CYS A 1 101 ? 14.636 -8.567 -12.021 1.00 88.00 101 CYS A O 1
ATOM 825 N N . ARG A 1 102 ? 14.474 -9.993 -10.285 1.00 86.06 102 ARG A N 1
ATOM 826 C CA . ARG A 1 102 ? 14.706 -11.241 -11.046 1.00 86.06 102 ARG A CA 1
ATO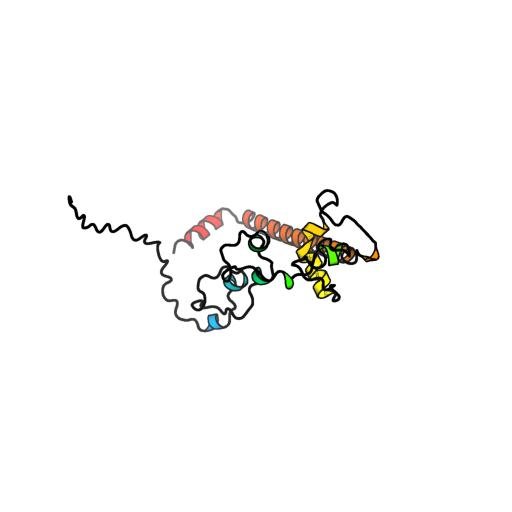M 827 C C . ARG A 1 102 ? 13.707 -11.486 -12.178 1.00 86.06 102 ARG A C 1
ATOM 829 O O . ARG A 1 102 ? 14.004 -12.232 -13.101 1.00 86.06 102 ARG A O 1
ATOM 836 N N . ASN A 1 103 ? 12.532 -10.861 -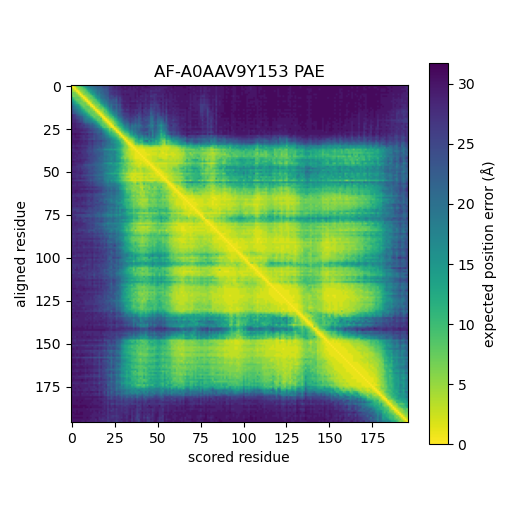12.116 1.00 84.50 103 ASN A N 1
ATOM 837 C CA . ASN A 1 103 ? 11.512 -11.010 -13.149 1.00 84.50 103 ASN A CA 1
ATOM 838 C C . ASN A 1 103 ? 11.714 -10.055 -14.334 1.00 84.50 103 ASN A C 1
ATOM 840 O O . ASN A 1 103 ? 11.026 -10.230 -15.333 1.00 84.50 103 ASN A O 1
ATOM 844 N N . LEU A 1 104 ? 12.618 -9.066 -14.246 1.00 83.12 104 LEU A N 1
ATOM 845 C CA . LEU A 1 104 ? 12.914 -8.081 -15.298 1.00 83.12 104 LEU A CA 1
ATOM 846 C C . LEU A 1 104 ? 11.649 -7.641 -16.074 1.00 83.12 104 LEU A C 1
ATOM 848 O O . LEU A 1 104 ? 10.746 -7.041 -15.496 1.00 83.12 104 LEU A O 1
ATOM 852 N N . LYS A 1 105 ? 11.549 -7.966 -17.369 1.00 84.50 105 LYS A N 1
ATOM 853 C CA . LYS A 1 105 ? 10.431 -7.574 -18.248 1.00 84.50 105 LYS A CA 1
ATOM 854 C C . LYS A 1 105 ? 9.129 -8.340 -17.983 1.00 84.50 105 LYS A C 1
ATOM 856 O O . LYS A 1 105 ? 8.068 -7.894 -18.399 1.00 84.50 105 LYS A O 1
ATOM 861 N N . ASN A 1 106 ? 9.195 -9.459 -17.269 1.00 88.81 106 ASN A N 1
ATOM 862 C CA . ASN A 1 106 ? 8.046 -10.290 -16.909 1.00 88.81 106 ASN A CA 1
ATOM 863 C C . ASN A 1 106 ? 7.448 -9.878 -15.551 1.00 88.81 106 ASN A C 1
ATOM 865 O O . ASN A 1 106 ? 6.493 -10.494 -15.069 1.00 88.81 106 ASN A O 1
ATOM 869 N N . CYS A 1 107 ? 8.010 -8.855 -14.898 1.00 90.94 107 CYS A N 1
ATOM 870 C CA . CYS A 1 107 ? 7.464 -8.320 -13.663 1.00 90.94 107 CYS A CA 1
ATOM 871 C C . CYS A 1 107 ? 6.118 -7.633 -13.927 1.00 90.94 107 CYS A C 1
ATOM 873 O O . CYS A 1 107 ? 5.995 -6.782 -14.800 1.00 90.94 107 CYS A O 1
ATOM 875 N N . ARG A 1 108 ? 5.098 -7.989 -13.139 1.00 90.75 108 ARG A N 1
ATOM 876 C CA . ARG A 1 108 ? 3.752 -7.394 -13.237 1.00 90.75 108 ARG A CA 1
ATOM 877 C C . ARG A 1 108 ? 3.631 -6.043 -12.513 1.00 90.75 108 ARG A C 1
ATOM 879 O O . ARG A 1 108 ? 2.622 -5.364 -12.673 1.00 90.75 108 ARG A O 1
ATOM 886 N N . PHE A 1 109 ? 4.635 -5.687 -11.711 1.00 91.81 109 PHE A N 1
ATOM 887 C CA . PHE A 1 109 ? 4.722 -4.437 -10.949 1.00 91.81 109 PHE A CA 1
ATOM 888 C C . PHE A 1 109 ? 5.534 -3.385 -11.710 1.00 91.81 109 PHE A C 1
ATOM 890 O O . PHE A 1 109 ? 6.337 -3.733 -12.574 1.00 91.81 109 PHE A O 1
ATOM 897 N N . SER A 1 110 ? 5.372 -2.109 -11.357 1.00 91.75 110 SER A N 1
ATOM 898 C CA . SER A 1 110 ? 6.111 -1.020 -11.998 1.00 91.75 110 SER A CA 1
ATOM 899 C C . SER A 1 110 ? 7.608 -1.086 -11.698 1.00 91.75 110 SER A C 1
ATOM 901 O O . SER A 1 110 ? 8.012 -1.199 -10.541 1.00 91.75 110 SER A O 1
ATOM 903 N N . HIS A 1 111 ? 8.438 -0.956 -12.733 1.00 90.94 111 HIS A N 1
ATOM 904 C CA . HIS A 1 111 ? 9.893 -0.796 -12.613 1.00 90.94 111 HIS A CA 1
ATOM 905 C C . HIS A 1 111 ? 10.347 0.672 -12.635 1.00 90.94 111 HIS A C 1
ATOM 907 O O . HIS A 1 111 ? 11.515 0.965 -12.867 1.00 90.94 111 HIS A O 1
ATOM 913 N N . THR A 1 112 ? 9.436 1.605 -12.364 1.00 88.88 112 THR A N 1
ATOM 914 C CA . THR A 1 112 ? 9.790 3.001 -12.098 1.00 88.88 112 THR A CA 1
ATOM 915 C C . THR A 1 112 ? 10.443 3.117 -10.722 1.00 88.88 112 THR A C 1
ATOM 917 O O . THR A 1 112 ? 9.880 2.644 -9.728 1.00 88.88 112 THR A O 1
ATOM 920 N N . LEU A 1 113 ? 11.626 3.731 -10.668 1.00 84.44 113 LEU A N 1
ATOM 921 C CA . LEU A 1 113 ? 12.292 4.054 -9.409 1.00 84.44 113 LEU A CA 1
ATOM 922 C C . LEU A 1 113 ? 11.562 5.199 -8.712 1.00 84.44 113 LEU A C 1
ATOM 924 O O . LEU A 1 113 ? 11.161 6.173 -9.351 1.00 84.44 113 LEU A O 1
ATOM 928 N N . ILE A 1 114 ? 11.391 5.055 -7.402 1.00 88.50 114 ILE A N 1
ATOM 929 C CA . ILE A 1 114 ? 10.736 6.061 -6.574 1.00 88.50 114 ILE A CA 1
ATOM 930 C C . ILE A 1 114 ? 11.739 7.171 -6.251 1.00 88.50 114 ILE A C 1
ATOM 932 O O . ILE A 1 114 ? 12.728 6.961 -5.539 1.00 88.50 114 ILE A O 1
ATOM 936 N N . ASN A 1 115 ? 11.466 8.367 -6.768 1.00 85.25 115 ASN A N 1
ATOM 937 C CA . ASN A 1 115 ? 12.390 9.497 -6.673 1.00 85.25 115 ASN A CA 1
ATOM 938 C C . ASN A 1 115 ? 11.956 10.554 -5.655 1.00 85.25 115 ASN A C 1
ATOM 940 O O . ASN A 1 115 ? 12.816 11.235 -5.106 1.00 85.25 115 ASN A O 1
ATOM 944 N N . THR A 1 116 ? 10.656 10.689 -5.391 1.00 91.19 116 THR A N 1
ATOM 945 C CA . THR A 1 116 ? 10.129 11.682 -4.445 1.00 91.19 116 THR A CA 1
ATOM 946 C C . THR A 1 116 ? 10.111 11.135 -3.025 1.00 91.19 116 THR A C 1
ATOM 948 O O . THR A 1 116 ? 9.724 9.982 -2.819 1.00 91.19 116 THR A O 1
ATOM 951 N N . ASP A 1 117 ? 10.442 11.972 -2.045 1.00 89.38 117 ASP A N 1
ATOM 952 C CA . ASP A 1 117 ? 10.501 11.555 -0.641 1.00 89.38 117 ASP A CA 1
ATOM 953 C C . ASP A 1 117 ? 9.130 11.113 -0.103 1.00 89.38 117 ASP A C 1
ATOM 955 O O . ASP A 1 117 ? 9.036 10.094 0.574 1.00 89.38 117 ASP A O 1
ATOM 959 N N . GLU A 1 118 ? 8.044 11.770 -0.515 1.00 90.69 118 GLU A N 1
ATOM 960 C CA . GLU A 1 118 ? 6.674 11.395 -0.134 1.00 90.69 118 GLU A CA 1
ATOM 961 C C . GLU A 1 118 ? 6.315 9.959 -0.559 1.00 90.69 118 GLU A C 1
ATOM 963 O O . GLU A 1 118 ? 5.813 9.157 0.236 1.00 90.69 118 GLU A O 1
ATOM 968 N N . GLU A 1 119 ? 6.603 9.599 -1.812 1.00 90.38 119 GLU A N 1
ATOM 969 C CA . GLU A 1 119 ? 6.369 8.246 -2.322 1.00 90.38 119 GLU A CA 1
ATOM 970 C C . GLU A 1 119 ? 7.304 7.221 -1.671 1.00 90.38 119 GLU A C 1
ATOM 972 O O . GLU A 1 119 ? 6.891 6.084 -1.429 1.00 90.38 119 GLU A O 1
ATOM 977 N N . ARG A 1 120 ? 8.549 7.607 -1.363 1.00 91.38 120 ARG A N 1
ATOM 978 C CA . ARG A 1 120 ? 9.519 6.755 -0.660 1.00 91.38 120 ARG A CA 1
ATOM 979 C C . ARG A 1 120 ? 9.014 6.396 0.723 1.00 91.38 120 ARG A C 1
ATOM 981 O O . ARG A 1 120 ? 8.993 5.220 1.086 1.00 91.38 120 ARG A O 1
ATOM 988 N N . GLU A 1 121 ? 8.556 7.385 1.476 1.00 92.00 121 GLU A N 1
ATOM 989 C CA . GLU A 1 121 ? 7.978 7.144 2.788 1.00 92.00 121 GLU A CA 1
ATOM 990 C C . GLU A 1 121 ? 6.710 6.296 2.713 1.00 92.00 121 GLU A C 1
ATOM 992 O O . GLU A 1 121 ? 6.550 5.346 3.483 1.00 92.00 121 GLU A O 1
ATOM 997 N N . GLN A 1 122 ? 5.816 6.594 1.766 1.00 91.25 122 GLN A N 1
ATOM 998 C CA . GLN A 1 122 ? 4.602 5.808 1.572 1.00 91.25 122 GLN A CA 1
ATOM 999 C C . GLN A 1 122 ? 4.930 4.349 1.231 1.00 91.25 122 GLN A C 1
ATOM 1001 O O . GLN A 1 122 ? 4.328 3.428 1.784 1.00 91.25 122 GLN A O 1
ATOM 1006 N N . PHE A 1 123 ? 5.929 4.125 0.380 1.00 91.94 123 PHE A N 1
ATOM 1007 C CA . PHE A 1 123 ? 6.405 2.796 0.027 1.00 91.94 123 PHE A CA 1
ATOM 1008 C C . PHE A 1 123 ? 6.952 2.032 1.234 1.00 91.94 123 PHE A C 1
ATOM 1010 O O . PHE A 1 123 ? 6.630 0.852 1.399 1.00 91.94 123 PHE A O 1
ATOM 1017 N N . VAL A 1 124 ? 7.745 2.688 2.085 1.00 92.19 124 VAL A N 1
ATOM 1018 C CA . VAL A 1 124 ? 8.279 2.086 3.314 1.00 92.19 124 VAL A CA 1
ATOM 1019 C C . VAL A 1 124 ? 7.155 1.733 4.279 1.00 92.19 124 VAL A C 1
ATOM 1021 O O . VAL A 1 124 ? 7.131 0.617 4.794 1.00 92.19 124 VAL A O 1
ATOM 1024 N N . ARG A 1 125 ? 6.175 2.625 4.466 1.00 91.25 125 ARG A N 1
ATOM 1025 C CA . ARG A 1 125 ? 4.990 2.361 5.296 1.00 91.25 125 ARG A CA 1
ATOM 1026 C C . ARG A 1 125 ? 4.187 1.166 4.777 1.00 91.25 125 ARG A C 1
ATOM 1028 O O . ARG A 1 125 ? 3.848 0.275 5.553 1.00 91.25 125 ARG A O 1
ATOM 1035 N N . ASP A 1 126 ? 3.937 1.100 3.471 1.00 89.31 126 ASP A N 1
ATOM 1036 C CA . ASP A 1 126 ? 3.157 0.020 2.854 1.00 89.31 126 ASP A CA 1
ATOM 1037 C C . ASP A 1 126 ? 3.897 -1.328 2.809 1.00 89.31 126 ASP A C 1
ATOM 1039 O O . ASP A 1 126 ? 3.259 -2.382 2.764 1.00 89.31 126 ASP A O 1
ATOM 1043 N N . ASN A 1 127 ? 5.234 -1.318 2.825 1.00 89.75 127 ASN A N 1
ATOM 1044 C CA . ASN A 1 127 ? 6.069 -2.523 2.776 1.00 89.75 127 ASN A CA 1
ATOM 1045 C C . ASN A 1 127 ? 6.804 -2.818 4.091 1.00 89.75 127 ASN A C 1
ATOM 1047 O O . ASN A 1 127 ? 7.668 -3.695 4.094 1.00 89.75 127 ASN A O 1
ATOM 1051 N N . LYS A 1 128 ? 6.449 -2.150 5.197 1.00 90.19 128 LYS A N 1
ATOM 1052 C CA . LYS A 1 128 ? 7.100 -2.278 6.513 1.00 90.19 128 LYS A CA 1
ATOM 1053 C C . LYS A 1 128 ? 7.337 -3.733 6.910 1.00 90.19 128 LYS A C 1
ATOM 1055 O O . LYS A 1 128 ? 8.463 -4.098 7.226 1.00 90.19 128 LYS A O 1
ATOM 1060 N N . ASP A 1 129 ? 6.304 -4.571 6.811 1.00 87.50 129 ASP A N 1
ATOM 1061 C CA . ASP A 1 129 ? 6.389 -5.988 7.183 1.00 87.50 129 ASP A CA 1
ATOM 1062 C C . ASP A 1 129 ? 7.486 -6.716 6.407 1.00 87.50 129 ASP A C 1
ATOM 1064 O O . ASP A 1 129 ? 8.248 -7.480 6.981 1.00 87.50 129 ASP A O 1
ATOM 1068 N N . TYR A 1 130 ? 7.600 -6.449 5.104 1.00 85.62 130 TYR A N 1
ATOM 1069 C CA . TYR A 1 130 ? 8.625 -7.056 4.262 1.00 85.62 130 TYR A CA 1
ATOM 1070 C C . TYR A 1 130 ? 10.025 -6.527 4.562 1.00 85.62 130 TYR A C 1
ATOM 1072 O O . TYR A 1 130 ? 10.976 -7.301 4.567 1.00 85.62 130 TYR A O 1
ATOM 1080 N N . LEU A 1 131 ? 10.154 -5.224 4.811 1.00 87.06 131 LEU A N 1
ATOM 1081 C CA . LEU A 1 131 ? 11.441 -4.607 5.131 1.00 87.06 131 LEU A CA 1
ATOM 1082 C C . LEU A 1 131 ? 11.989 -5.078 6.486 1.00 87.06 131 LEU A C 1
ATOM 1084 O O . LEU A 1 131 ? 13.197 -5.085 6.687 1.00 87.06 131 LEU A O 1
ATOM 1088 N N . MET A 1 132 ? 11.101 -5.508 7.384 1.00 85.88 132 MET A N 1
ATOM 1089 C CA . MET A 1 132 ? 11.441 -6.096 8.679 1.00 85.88 132 MET A CA 1
ATOM 1090 C C . MET A 1 132 ? 11.681 -7.615 8.627 1.00 85.88 132 MET A C 1
ATOM 1092 O O . MET A 1 132 ? 12.097 -8.192 9.633 1.00 85.88 132 MET A O 1
ATOM 1096 N N . LEU A 1 133 ? 11.407 -8.294 7.503 1.00 82.69 133 LEU A N 1
ATOM 1097 C CA . LEU A 1 133 ? 11.589 -9.746 7.412 1.00 82.69 133 LEU A CA 1
ATOM 1098 C C . LEU A 1 133 ? 13.080 -10.119 7.380 1.00 82.69 133 LEU A C 1
ATOM 1100 O O . LEU A 1 133 ? 13.832 -9.559 6.580 1.00 82.69 133 LEU A O 1
ATOM 1104 N N . PRO A 1 134 ? 13.502 -11.135 8.158 1.00 74.19 134 PRO A N 1
ATOM 1105 C CA . PRO A 1 134 ? 14.842 -11.695 8.043 1.00 74.19 134 PRO A CA 1
ATOM 1106 C C . PRO A 1 134 ? 15.123 -12.205 6.623 1.00 74.19 134 PRO A C 1
ATOM 1108 O O . PRO A 1 134 ? 14.243 -12.783 5.978 1.00 74.19 134 PRO A O 1
ATOM 1111 N N . HIS A 1 135 ? 16.369 -12.070 6.169 1.00 69.38 135 HIS A N 1
ATOM 1112 C CA . HIS A 1 135 ? 16.849 -12.569 4.872 1.00 69.38 135 HIS A CA 1
ATOM 1113 C C . HIS A 1 135 ? 16.473 -14.036 4.610 1.00 69.38 135 HIS A C 1
ATOM 1115 O O . HIS A 1 135 ? 15.938 -14.386 3.557 1.00 69.38 135 HIS A O 1
ATOM 1121 N N . GLU A 1 136 ? 16.624 -14.889 5.623 1.00 61.94 136 GLU A N 1
ATOM 1122 C CA . GLU A 1 136 ? 16.291 -16.320 5.565 1.00 61.94 136 GLU A CA 1
ATOM 1123 C C . GLU A 1 136 ? 14.805 -16.602 5.288 1.00 61.94 136 GLU A C 1
ATOM 1125 O O . GLU A 1 136 ? 14.450 -17.666 4.785 1.00 61.94 136 GLU A O 1
ATOM 1130 N N . LYS A 1 137 ? 13.920 -15.643 5.586 1.00 69.69 137 LYS A N 1
ATOM 1131 C CA . LYS A 1 137 ? 12.464 -15.744 5.393 1.00 69.69 137 LYS A CA 1
ATOM 1132 C C . LYS A 1 137 ? 11.969 -14.939 4.188 1.00 69.69 137 LYS A C 1
ATOM 1134 O O . LYS A 1 137 ? 10.778 -14.645 4.091 1.00 69.69 137 LYS A O 1
ATOM 1139 N N . GLY A 1 138 ? 12.866 -14.599 3.262 1.00 65.44 138 GLY A N 1
ATOM 1140 C CA . GLY A 1 138 ? 12.533 -13.869 2.039 1.00 65.44 138 GLY A CA 1
ATOM 1141 C C . GLY A 1 138 ? 12.627 -12.349 2.161 1.00 65.44 138 GLY A C 1
ATOM 1142 O O . GLY A 1 138 ? 12.017 -11.653 1.349 1.00 65.44 138 GLY A O 1
ATOM 1143 N N . GLY A 1 139 ? 13.370 -11.845 3.152 1.00 68.88 139 GLY A N 1
ATOM 1144 C CA . GLY A 1 139 ? 13.813 -10.451 3.209 1.00 68.88 139 GLY A CA 1
ATOM 1145 C C . GLY A 1 139 ? 14.817 -10.088 2.093 1.00 68.88 139 GLY A C 1
ATOM 1146 O O . GLY A 1 139 ? 15.189 -10.929 1.273 1.00 68.88 139 GLY A O 1
ATOM 1147 N N . PRO A 1 140 ? 15.261 -8.823 2.015 1.00 72.00 140 PRO A N 1
ATOM 1148 C CA . PRO A 1 140 ? 16.106 -8.325 0.920 1.00 72.00 140 PRO A CA 1
ATOM 1149 C C . PRO A 1 140 ? 17.566 -8.836 0.980 1.00 72.00 140 PRO A C 1
ATOM 1151 O O . PRO A 1 140 ? 18.393 -8.214 1.617 1.00 72.00 140 PRO A O 1
ATOM 1154 N N . ASN A 1 141 ? 17.916 -9.952 0.328 1.00 63.94 141 ASN A N 1
ATOM 1155 C CA . ASN A 1 141 ? 19.193 -10.685 0.532 1.00 63.94 141 ASN A CA 1
ATOM 1156 C C . ASN A 1 141 ? 20.517 -10.041 0.056 1.00 63.94 141 ASN A C 1
ATOM 1158 O O . ASN A 1 141 ? 21.566 -10.632 0.294 1.00 63.94 141 ASN A O 1
ATOM 1162 N N . GLU A 1 142 ? 20.513 -8.862 -0.568 1.00 59.53 142 GLU A N 1
ATOM 1163 C CA . GLU A 1 142 ? 21.738 -8.163 -0.990 1.00 59.53 142 GLU A CA 1
ATOM 1164 C C . GLU A 1 142 ? 21.666 -6.706 -0.518 1.00 59.53 142 GLU A C 1
ATOM 1166 O O . GLU A 1 142 ? 20.942 -5.879 -1.070 1.00 59.53 142 GLU A O 1
ATOM 1171 N N . LEU A 1 143 ? 22.360 -6.433 0.588 1.00 62.19 143 LEU A N 1
ATOM 1172 C CA . LEU A 1 143 ? 22.367 -5.149 1.283 1.00 62.19 143 LEU A CA 1
ATOM 1173 C C . LEU A 1 143 ? 23.550 -4.304 0.801 1.00 62.19 143 LEU A C 1
ATOM 1175 O O . LEU A 1 143 ? 24.552 -4.171 1.502 1.00 62.19 143 LEU A O 1
ATOM 1179 N N . ASP A 1 144 ? 23.459 -3.744 -0.402 1.00 64.69 144 ASP A N 1
ATOM 1180 C CA . ASP A 1 144 ? 24.387 -2.679 -0.784 1.00 64.69 144 ASP A CA 1
ATOM 1181 C C . ASP A 1 144 ? 23.971 -1.370 -0.077 1.00 64.69 144 ASP A C 1
ATOM 1183 O O . ASP A 1 144 ? 22.790 -1.003 -0.143 1.00 64.69 144 ASP A O 1
ATOM 1187 N N . PRO A 1 145 ? 24.894 -0.645 0.585 1.00 67.69 145 PRO A N 1
ATOM 1188 C CA . PRO A 1 145 ? 24.581 0.593 1.303 1.00 67.69 145 PRO A CA 1
ATOM 1189 C C . PRO A 1 145 ? 23.841 1.641 0.458 1.00 67.69 145 PRO A C 1
ATOM 1191 O O . PRO A 1 145 ? 23.004 2.370 0.989 1.00 67.69 145 PRO A O 1
ATOM 1194 N N . ASN A 1 146 ? 24.083 1.686 -0.856 1.00 66.88 146 ASN A N 1
ATOM 1195 C CA . ASN A 1 146 ? 23.454 2.648 -1.764 1.00 66.88 146 ASN A CA 1
ATOM 1196 C C . ASN A 1 146 ? 21.999 2.288 -2.110 1.00 66.88 146 ASN A C 1
ATOM 1198 O O . ASN A 1 146 ? 21.235 3.144 -2.552 1.00 66.88 146 ASN A O 1
ATOM 1202 N N . HIS A 1 147 ? 21.586 1.041 -1.876 1.00 72.06 147 HIS A N 1
ATOM 1203 C CA . HIS A 1 147 ? 20.224 0.558 -2.129 1.00 72.06 147 HIS A CA 1
ATOM 1204 C C . HIS A 1 147 ? 19.352 0.529 -0.860 1.00 72.06 147 HIS A C 1
ATOM 1206 O O . HIS A 1 147 ? 18.166 0.205 -0.919 1.00 72.06 147 HIS A O 1
ATOM 1212 N N . MET A 1 148 ? 19.907 0.941 0.286 1.00 75.44 148 MET A N 1
ATOM 1213 C CA . MET A 1 148 ? 19.239 0.984 1.593 1.00 75.44 148 MET A CA 1
ATOM 1214 C C . MET A 1 148 ? 18.662 2.361 1.957 1.00 75.44 148 MET A C 1
ATOM 1216 O O . MET A 1 148 ? 18.486 2.666 3.138 1.00 75.44 148 MET A O 1
ATOM 1220 N N . TRP A 1 149 ? 18.316 3.189 0.968 1.00 85.81 149 TRP A N 1
ATOM 1221 C CA . TRP A 1 149 ? 17.692 4.506 1.190 1.00 85.81 149 TRP A CA 1
ATOM 1222 C C . TRP A 1 149 ? 16.445 4.441 2.092 1.00 85.81 149 TRP A C 1
ATOM 1224 O O . TRP A 1 149 ? 16.102 5.407 2.766 1.00 85.81 149 TRP A O 1
ATOM 1234 N N . TRP A 1 150 ? 15.775 3.287 2.131 1.00 88.38 150 TRP A N 1
ATOM 1235 C CA . TRP A 1 150 ? 14.586 3.035 2.937 1.00 88.38 150 TRP A CA 1
ATOM 1236 C C . TRP A 1 150 ? 14.879 2.796 4.425 1.00 88.38 150 TRP A C 1
ATOM 1238 O O . TRP A 1 150 ? 13.957 2.907 5.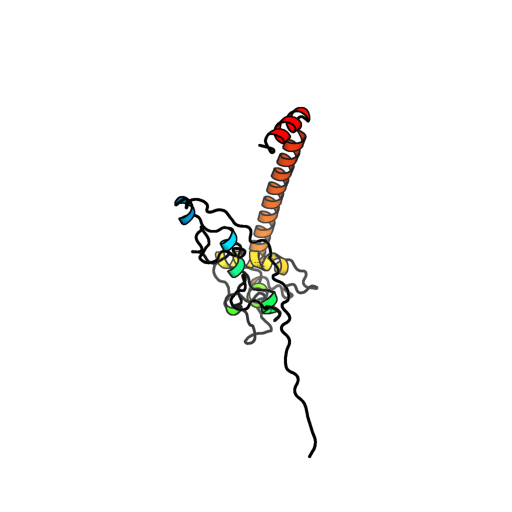228 1.00 88.38 150 TRP A O 1
ATOM 1248 N N . LYS A 1 151 ? 16.118 2.473 4.824 1.00 88.19 151 LYS A N 1
ATOM 1249 C CA . LYS A 1 151 ? 16.448 2.116 6.216 1.00 88.19 151 LYS A CA 1
ATOM 1250 C C . LYS A 1 151 ? 16.219 3.274 7.203 1.00 88.19 151 LYS A C 1
ATOM 1252 O O . LYS A 1 151 ? 15.494 3.049 8.171 1.00 88.19 151 LYS A O 1
ATOM 1257 N N . PRO A 1 152 ? 16.730 4.502 6.972 1.00 90.25 152 PRO A N 1
ATOM 1258 C CA . PRO A 1 152 ? 16.480 5.621 7.886 1.00 90.25 152 PRO A CA 1
ATOM 1259 C C . PRO A 1 152 ? 14.985 5.947 8.006 1.00 90.25 152 PRO A C 1
ATOM 1261 O O . PRO A 1 152 ? 14.474 6.226 9.087 1.00 90.25 152 PRO A O 1
ATOM 1264 N N . ILE A 1 153 ? 14.260 5.847 6.889 1.00 91.75 153 ILE A N 1
ATOM 1265 C CA . ILE A 1 153 ? 12.814 6.074 6.840 1.00 91.75 153 ILE A CA 1
ATOM 1266 C 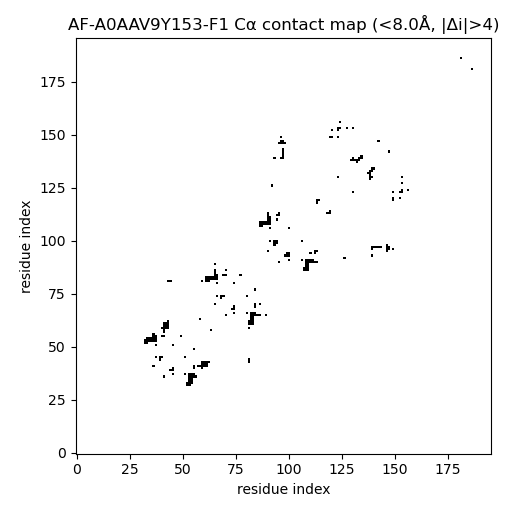C . ILE A 1 153 ? 12.074 4.998 7.644 1.00 91.75 153 ILE A C 1
ATOM 1268 O O . ILE A 1 153 ? 11.161 5.307 8.405 1.00 91.75 153 ILE A O 1
ATOM 1272 N N . LEU A 1 154 ? 12.474 3.732 7.506 1.00 90.44 154 LEU A N 1
ATOM 1273 C CA . LEU A 1 154 ? 11.875 2.613 8.227 1.00 90.44 154 LEU A CA 1
ATOM 1274 C C . LEU A 1 154 ? 12.051 2.766 9.738 1.00 90.44 154 LEU A C 1
ATOM 1276 O O . LEU A 1 154 ? 11.093 2.563 10.480 1.00 90.44 154 LEU A O 1
ATOM 1280 N N . GLU A 1 155 ? 13.242 3.157 10.189 1.00 91.62 155 GLU A N 1
ATOM 1281 C CA . GLU A 1 155 ? 13.520 3.418 11.604 1.00 91.62 155 GLU A CA 1
ATOM 1282 C C . GLU A 1 155 ? 12.617 4.527 12.164 1.00 91.62 155 GLU A C 1
ATOM 1284 O O . GLU A 1 155 ? 12.059 4.371 13.252 1.00 91.62 155 GLU A O 1
ATOM 1289 N N . ASN A 1 156 ? 12.403 5.607 11.407 1.00 93.19 156 ASN A N 1
ATOM 1290 C CA . ASN A 1 156 ? 11.480 6.677 11.797 1.00 93.19 156 ASN A CA 1
ATOM 1291 C C . ASN A 1 156 ? 10.029 6.179 11.874 1.00 93.19 156 ASN A C 1
ATOM 1293 O O . ASN A 1 156 ? 9.360 6.390 12.883 1.00 93.19 156 ASN A O 1
ATOM 1297 N N . VAL A 1 157 ? 9.567 5.435 10.863 1.00 92.19 157 VAL A N 1
ATOM 1298 C CA . VAL A 1 157 ? 8.214 4.848 10.828 1.00 92.19 157 VAL A CA 1
ATOM 1299 C C . VAL A 1 157 ? 7.979 3.876 11.993 1.00 92.19 157 VAL A C 1
ATOM 1301 O O . VAL A 1 157 ? 6.860 3.762 12.497 1.00 92.19 157 VAL A O 1
ATOM 1304 N N . ILE A 1 158 ? 9.005 3.142 12.430 1.00 91.94 158 ILE A N 1
ATOM 1305 C CA . ILE A 1 158 ? 8.909 2.258 13.599 1.00 91.94 158 ILE A CA 1
ATOM 1306 C C . ILE A 1 158 ? 8.732 3.082 14.874 1.00 91.94 158 ILE A C 1
ATOM 1308 O O . ILE A 1 158 ? 7.769 2.840 15.598 1.00 91.94 158 ILE A O 1
ATOM 1312 N N . LYS A 1 159 ? 9.587 4.087 15.101 1.00 93.19 159 LYS A N 1
ATOM 1313 C CA . LYS A 1 159 ? 9.519 4.958 16.287 1.00 93.19 159 LYS A CA 1
ATOM 1314 C C . LYS A 1 159 ? 8.191 5.709 16.387 1.00 93.19 159 LYS A C 1
ATOM 1316 O O . LYS A 1 159 ? 7.614 5.808 17.467 1.00 93.19 159 LYS A O 1
ATOM 1321 N N . GLU A 1 160 ? 7.686 6.226 15.269 1.00 92.50 160 GLU A N 1
ATOM 1322 C CA . GLU A 1 160 ? 6.375 6.880 15.215 1.00 92.50 160 GLU A CA 1
ATOM 1323 C C . GLU A 1 160 ? 5.252 5.923 15.620 1.00 92.50 160 GLU A C 1
ATOM 1325 O O . GLU A 1 160 ? 4.395 6.284 16.425 1.00 92.50 160 GLU A O 1
ATOM 1330 N N . GLN A 1 161 ? 5.274 4.689 15.104 1.00 90.62 161 GLN A N 1
ATOM 1331 C CA . GLN A 1 161 ? 4.273 3.683 15.446 1.00 90.62 161 GLN A CA 1
ATOM 1332 C C . GLN A 1 161 ? 4.329 3.316 16.933 1.00 90.62 161 GLN A C 1
ATOM 1334 O O . GLN A 1 161 ? 3.286 3.256 17.574 1.00 90.62 161 GLN A O 1
ATOM 1339 N N . GLU A 1 162 ? 5.524 3.130 17.494 1.00 93.12 162 GLU A N 1
ATOM 1340 C CA . GLU A 1 162 ? 5.708 2.841 18.921 1.00 93.12 162 GLU A CA 1
ATOM 1341 C C . GLU A 1 162 ? 5.179 3.974 19.808 1.00 93.12 162 GLU A C 1
ATOM 1343 O O . GLU A 1 162 ? 4.516 3.716 20.812 1.00 93.12 162 GLU A O 1
ATOM 1348 N N . ASN A 1 163 ? 5.407 5.232 19.419 1.00 94.31 163 ASN A N 1
ATOM 1349 C CA . ASN A 1 163 ? 4.869 6.390 20.132 1.00 94.31 163 ASN A CA 1
ATOM 1350 C C . ASN A 1 163 ? 3.332 6.428 20.073 1.00 94.31 163 ASN A C 1
ATOM 1352 O O . ASN A 1 163 ? 2.671 6.597 21.096 1.00 94.31 163 ASN A O 1
ATOM 1356 N N . ILE A 1 164 ? 2.747 6.210 18.891 1.00 92.62 164 ILE A N 1
ATOM 1357 C CA . ILE A 1 164 ? 1.288 6.134 18.721 1.00 92.62 164 ILE A CA 1
ATOM 1358 C C . ILE A 1 164 ? 0.706 4.992 19.564 1.00 92.62 164 ILE A C 1
ATOM 1360 O O . ILE A 1 164 ? -0.318 5.164 20.225 1.00 92.62 164 ILE A O 1
ATOM 1364 N N . ASP A 1 165 ? 1.356 3.832 19.574 1.00 92.94 165 ASP A N 1
ATOM 1365 C CA . ASP A 1 165 ? 0.916 2.670 20.342 1.00 92.94 165 ASP A CA 1
ATOM 1366 C C . ASP A 1 165 ? 1.007 2.933 21.853 1.00 92.94 165 ASP A C 1
ATOM 1368 O O . ASP A 1 165 ? 0.079 2.590 22.589 1.00 92.94 165 ASP A O 1
ATOM 1372 N N . ALA A 1 166 ? 2.054 3.623 22.314 1.00 93.56 166 ALA A N 1
ATOM 1373 C CA . ALA A 1 166 ? 2.191 4.062 23.701 1.00 93.56 166 ALA A CA 1
ATOM 1374 C C . ALA A 1 166 ? 1.100 5.071 24.103 1.00 93.56 166 ALA A C 1
ATOM 1376 O O . ALA A 1 166 ? 0.488 4.929 25.163 1.00 93.56 166 ALA A O 1
ATOM 1377 N N . GLN A 1 167 ? 0.795 6.050 23.244 1.00 93.94 167 GLN A N 1
ATOM 1378 C CA . GLN A 1 167 ? -0.294 7.008 23.468 1.00 93.94 167 GLN A CA 1
ATOM 1379 C C . GLN A 1 167 ? -1.661 6.317 23.523 1.00 93.94 167 GLN A C 1
ATOM 1381 O O . GLN A 1 167 ? -2.467 6.592 24.414 1.00 93.94 167 GLN A O 1
ATOM 1386 N N . ASN A 1 168 ? -1.918 5.380 22.609 1.00 93.06 168 ASN A N 1
ATOM 1387 C CA . ASN A 1 168 ? -3.152 4.597 22.594 1.00 93.06 168 ASN A CA 1
ATOM 1388 C C . ASN A 1 168 ? -3.282 3.714 23.841 1.00 93.06 168 ASN A C 1
ATOM 1390 O O . ASN A 1 168 ? -4.383 3.562 24.375 1.00 93.06 168 ASN A O 1
ATOM 1394 N N . LEU A 1 169 ? -2.174 3.145 24.324 1.00 94.06 169 LEU A N 1
ATOM 1395 C CA . LEU A 1 169 ? -2.143 2.367 25.559 1.00 94.06 169 LEU A CA 1
ATOM 1396 C C . LEU A 1 169 ? -2.451 3.243 26.779 1.00 94.06 169 LEU A C 1
ATOM 1398 O O . LEU A 1 169 ? -3.276 2.854 27.604 1.00 94.06 169 LEU A O 1
ATOM 1402 N N . LEU A 1 170 ? -1.856 4.436 26.862 1.00 94.12 170 LEU A N 1
ATOM 1403 C CA . LEU A 1 170 ? -2.147 5.408 27.917 1.00 94.12 170 LEU A CA 1
ATOM 1404 C C . LEU A 1 170 ? -3.635 5.777 27.926 1.00 94.12 170 LEU A C 1
ATOM 1406 O O . LEU A 1 170 ? -4.288 5.683 28.961 1.00 94.12 170 LEU A O 1
ATOM 1410 N N . LEU A 1 171 ? -4.192 6.130 26.764 1.00 92.75 171 LEU A N 1
ATOM 1411 C CA . LEU A 1 171 ? -5.607 6.475 26.631 1.00 92.75 171 LEU A CA 1
ATOM 1412 C C . LEU A 1 171 ? -6.520 5.317 27.055 1.00 92.75 171 LEU A C 1
ATOM 1414 O O . LEU A 1 171 ? -7.523 5.529 27.735 1.00 92.75 171 LEU A O 1
ATOM 1418 N N . LYS A 1 172 ? -6.165 4.085 26.679 1.00 92.56 172 LYS A N 1
ATOM 1419 C CA . LYS A 1 172 ? -6.904 2.881 27.069 1.00 92.56 172 LYS A CA 1
ATOM 1420 C C . LYS A 1 172 ? -6.869 2.657 28.582 1.00 92.56 172 LYS A C 1
ATOM 1422 O O . LYS A 1 172 ? -7.891 2.291 29.154 1.00 92.56 172 LYS A O 1
ATOM 1427 N N . ASN A 1 173 ? -5.726 2.890 29.223 1.00 92.69 173 ASN A N 1
ATOM 1428 C CA . ASN A 1 173 ? -5.598 2.774 30.674 1.00 92.69 173 ASN A CA 1
ATOM 1429 C C . ASN A 1 173 ? -6.452 3.828 31.390 1.00 92.69 173 ASN A C 1
ATOM 1431 O O . ASN A 1 173 ? -7.245 3.458 32.248 1.00 92.69 173 ASN A O 1
ATOM 1435 N N . LEU A 1 174 ? -6.391 5.093 30.957 1.00 92.00 174 LEU A N 1
ATOM 1436 C CA . LEU A 1 174 ? -7.226 6.176 31.496 1.00 92.00 174 LEU A CA 1
ATOM 1437 C C . LEU A 1 174 ? -8.727 5.877 31.359 1.00 92.00 174 LEU A C 1
ATOM 1439 O O . LEU A 1 174 ? -9.504 6.117 32.282 1.00 92.00 174 LEU A O 1
ATOM 1443 N N . TYR A 1 175 ? -9.146 5.320 30.219 1.00 88.56 175 TYR A N 1
ATOM 1444 C CA . TYR A 1 175 ? -10.532 4.900 30.016 1.00 88.56 175 TYR A CA 1
ATOM 1445 C C . TYR A 1 175 ? -10.945 3.806 31.016 1.00 88.56 175 TYR A C 1
ATOM 1447 O O . TYR A 1 175 ? -11.978 3.934 31.673 1.00 88.56 175 TYR A O 1
ATOM 1455 N N . ASN A 1 176 ? -10.122 2.769 31.193 1.00 87.81 176 ASN A N 1
ATOM 1456 C CA . ASN A 1 176 ? -10.406 1.682 32.137 1.00 87.81 176 ASN A CA 1
ATOM 1457 C C . ASN A 1 176 ? -10.442 2.170 33.597 1.00 87.81 176 ASN A C 1
ATOM 1459 O O . ASN A 1 176 ? -11.311 1.760 34.365 1.00 87.81 176 ASN A O 1
ATOM 1463 N N . GLU A 1 177 ? -9.523 3.062 33.977 1.00 87.44 177 GLU A N 1
ATOM 1464 C CA . GLU A 1 177 ? -9.514 3.702 35.296 1.00 87.44 177 GLU A CA 1
ATOM 1465 C C . GLU A 1 177 ? -10.810 4.483 35.527 1.00 87.44 177 GLU A C 1
ATOM 1467 O O . GLU A 1 177 ? -11.443 4.324 36.572 1.00 87.44 177 GLU A O 1
ATOM 1472 N N . SER A 1 178 ? -11.265 5.243 34.525 1.00 78.94 178 SER A N 1
ATOM 1473 C CA . SER A 1 178 ? -12.519 5.994 34.609 1.00 78.94 178 SER A CA 1
ATOM 1474 C C . SER A 1 178 ? -13.741 5.093 34.813 1.00 78.94 178 SER A C 1
ATOM 1476 O O . SER A 1 178 ? -14.590 5.427 35.632 1.00 78.94 178 SER A O 1
ATOM 1478 N N . GLU A 1 179 ? -13.813 3.926 34.160 1.00 76.81 179 GLU A N 1
ATOM 1479 C CA . GLU A 1 179 ? -14.901 2.958 34.371 1.00 76.81 179 GLU A CA 1
ATOM 1480 C C . GLU A 1 179 ? -14.855 2.332 35.771 1.00 76.81 179 GLU A C 1
ATOM 1482 O O . GLU A 1 179 ? -15.899 2.105 36.384 1.00 76.81 179 GLU A O 1
ATOM 1487 N N . SER A 1 180 ? -13.654 2.087 36.303 1.00 71.94 180 SER A N 1
ATOM 1488 C CA . SER A 1 180 ? -13.467 1.529 37.648 1.00 71.94 180 SER A CA 1
ATOM 1489 C C . SER A 1 180 ? -13.742 2.530 38.778 1.00 71.94 180 SER A C 1
ATOM 1491 O O . SER A 1 180 ? -14.075 2.125 39.891 1.00 71.94 180 SER A O 1
ATOM 1493 N N . ALA A 1 181 ? -13.638 3.830 38.485 1.00 67.81 181 ALA A N 1
ATOM 1494 C CA . ALA A 1 181 ? -13.877 4.920 39.424 1.00 67.81 181 ALA A CA 1
ATOM 1495 C C . ALA A 1 181 ? -15.361 5.314 39.542 1.00 67.81 181 ALA A C 1
ATOM 1497 O O . ALA A 1 181 ? -15.704 6.098 40.426 1.00 67.81 181 ALA A O 1
ATOM 1498 N N . ILE A 1 182 ? -16.252 4.779 38.691 1.00 60.84 182 ILE A N 1
ATOM 1499 C CA . ILE A 1 182 ? -17.702 4.990 38.807 1.00 60.84 182 ILE A CA 1
ATOM 1500 C C . ILE A 1 182 ? -18.210 4.204 40.029 1.00 60.84 182 ILE A C 1
ATOM 1502 O O . ILE A 1 182 ? -18.176 2.969 40.020 1.00 60.84 182 ILE A O 1
ATOM 1506 N N . PRO A 1 183 ? -18.729 4.868 41.080 1.00 63.44 183 PRO A N 1
ATOM 1507 C CA . PRO A 1 183 ? -19.323 4.175 42.216 1.00 63.44 183 PRO A CA 1
ATOM 1508 C C . PRO A 1 183 ? -20.476 3.280 41.745 1.00 63.44 183 PRO A C 1
ATOM 1510 O O . PRO A 1 183 ? -21.329 3.716 40.969 1.00 63.44 183 PRO A O 1
ATOM 1513 N N . LYS A 1 184 ? -20.539 2.035 42.239 1.00 58.41 184 LYS A N 1
ATOM 1514 C CA . LYS A 1 184 ? -21.565 1.033 41.868 1.00 58.41 184 LYS A CA 1
ATOM 1515 C C . LYS A 1 184 ? -23.012 1.538 42.032 1.00 58.41 184 LYS A C 1
ATOM 1517 O O . LYS A 1 184 ? -23.901 1.055 41.337 1.00 58.41 184 LYS A O 1
ATOM 1522 N N . GLU A 1 185 ? -23.218 2.546 42.876 1.00 54.50 185 GLU A N 1
ATOM 1523 C CA . GLU A 1 185 ? -24.489 3.247 43.100 1.00 54.50 185 GLU A CA 1
ATOM 1524 C C . GLU A 1 185 ? -24.994 4.033 41.865 1.00 54.50 185 GLU A C 1
ATOM 1526 O O . GLU A 1 185 ? -26.199 4.125 41.642 1.00 54.50 185 GLU A O 1
ATOM 1531 N N . ILE A 1 186 ? -24.106 4.541 40.995 1.00 56.06 186 ILE A N 1
ATOM 1532 C CA . ILE A 1 186 ? -24.480 5.342 39.804 1.00 56.06 186 ILE A CA 1
ATOM 1533 C C . ILE A 1 186 ? -24.816 4.447 38.594 1.00 56.06 186 ILE A C 1
ATOM 1535 O O . ILE A 1 186 ? -25.648 4.803 37.753 1.00 56.06 186 ILE A O 1
ATOM 1539 N N . CYS A 1 187 ? -24.244 3.240 38.518 1.00 53.31 187 CYS A N 1
ATOM 1540 C CA . CYS A 1 187 ? -24.547 2.272 37.455 1.00 53.31 187 CYS A CA 1
ATOM 1541 C C . CYS A 1 187 ? -26.015 1.805 37.450 1.00 53.31 187 CYS A C 1
ATOM 1543 O O . CYS A 1 187 ? -26.522 1.415 36.394 1.00 53.31 187 CYS A O 1
ATOM 1545 N N . SER A 1 188 ? -26.722 1.879 38.586 1.00 50.72 188 SER A N 1
ATOM 1546 C CA . SER A 1 188 ? -28.147 1.529 38.657 1.00 50.72 188 SER A CA 1
ATOM 1547 C C . SER A 1 188 ? -29.020 2.535 37.884 1.00 50.72 188 SER A C 1
ATOM 1549 O O . SER A 1 188 ? -29.914 2.134 37.135 1.00 50.72 188 SER A O 1
ATOM 1551 N N . VAL A 1 189 ? -28.676 3.828 37.935 1.00 53.06 189 VAL A N 1
ATOM 1552 C CA . VAL A 1 189 ? -29.436 4.924 37.309 1.00 53.06 189 VAL A CA 1
ATOM 1553 C C . VAL A 1 189 ? -29.260 4.943 35.783 1.00 53.06 189 VAL A C 1
ATOM 1555 O O . VAL A 1 189 ? -30.224 5.138 35.043 1.00 53.06 189 VAL A O 1
ATOM 1558 N N . LEU A 1 190 ? -28.060 4.644 35.273 1.00 50.28 190 LEU A N 1
ATOM 1559 C CA . LEU A 1 190 ? -27.787 4.603 33.824 1.00 50.28 190 LEU A CA 1
ATOM 1560 C C . LEU A 1 190 ? -28.441 3.408 33.103 1.00 50.28 190 LEU A C 1
ATOM 1562 O O . LEU A 1 190 ? -28.675 3.465 31.893 1.00 50.28 190 LEU A O 1
ATOM 1566 N N . SER A 1 191 ? -28.778 2.337 33.827 1.00 47.22 191 SER A N 1
ATOM 1567 C CA . SER A 1 191 ? -29.500 1.185 33.268 1.00 47.22 191 SER A CA 1
ATOM 1568 C C . SER A 1 191 ? -30.996 1.458 33.026 1.00 47.22 191 SER A C 1
ATOM 1570 O O . SER A 1 191 ? -31.605 0.812 32.171 1.00 47.22 191 SER A O 1
ATOM 1572 N N . LEU A 1 192 ? -31.565 2.460 33.709 1.00 47.72 192 LEU A N 1
ATOM 1573 C CA . LEU A 1 192 ? -32.960 2.894 33.562 1.00 47.72 192 LEU A CA 1
ATOM 1574 C C . LEU A 1 192 ? -33.162 3.869 32.390 1.00 47.72 192 LEU A C 1
ATOM 1576 O O . LEU A 1 192 ? -34.206 3.833 31.745 1.00 47.72 192 LEU A O 1
ATOM 1580 N N . VAL A 1 193 ? -32.147 4.664 32.032 1.00 50.91 193 VAL A N 1
ATOM 1581 C CA . VAL A 1 193 ? -32.216 5.616 30.900 1.00 50.91 193 VAL A CA 1
ATOM 1582 C C . VAL A 1 193 ? -32.128 4.916 29.531 1.00 50.91 193 VAL A C 1
ATOM 1584 O O . VAL A 1 193 ? -32.543 5.467 28.520 1.00 50.91 193 VAL A O 1
ATOM 1587 N N . ARG A 1 194 ? -31.657 3.661 29.469 1.00 48.38 194 ARG A N 1
ATOM 1588 C CA . ARG A 1 194 ? -31.632 2.856 28.226 1.00 48.38 194 ARG A CA 1
ATOM 1589 C C . ARG A 1 194 ? -32.928 2.074 27.947 1.00 48.38 194 ARG A C 1
ATOM 1591 O O . ARG A 1 194 ? -32.945 1.262 27.023 1.00 48.38 194 ARG A O 1
ATOM 1598 N N . ARG A 1 195 ? -33.987 2.270 28.742 1.00 45.47 195 ARG A N 1
ATOM 15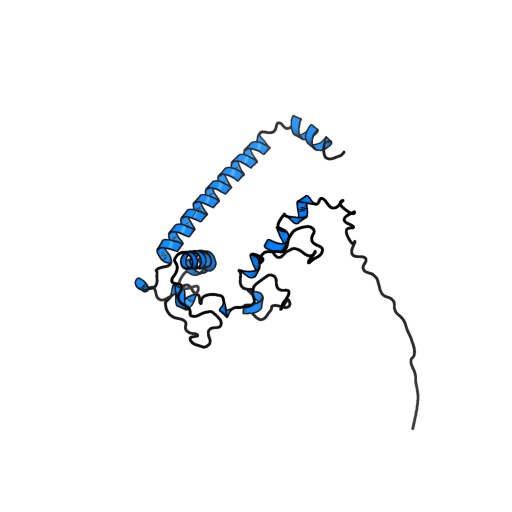99 C CA . ARG A 1 195 ? -35.294 1.598 28.590 1.00 45.47 195 ARG A CA 1
ATOM 1600 C C . ARG A 1 195 ? -36.483 2.561 28.432 1.00 45.47 195 ARG A C 1
ATOM 1602 O O . ARG A 1 195 ? -37.611 2.151 28.696 1.00 45.47 195 ARG A O 1
ATOM 1609 N N . GLN A 1 196 ? -36.253 3.794 27.981 1.00 39.19 196 GLN A N 1
ATOM 1610 C CA . GLN A 1 196 ? -37.314 4.676 27.477 1.00 39.19 196 GLN A CA 1
ATOM 1611 C C . GLN A 1 196 ? -37.092 4.981 25.999 1.00 39.19 196 GLN A C 1
ATOM 1613 O O . GLN A 1 196 ? -35.913 5.142 25.611 1.00 39.19 196 GLN A O 1
#

InterPro domains:
  IPR000571 Zinc finger, CCCH-type [PS50103] (32-59)
  IPR000571 Zinc finger, CCCH-type [PS50103] (61-88)
  IPR000571 Zinc finger, CCCH-type [PS50103] (91-114)
  IPR000571 Zinc finger, CCCH-type [SM00356] (32-58)
  IPR000571 Zinc finger, CCCH-type [SM00356] (62-87)
  IPR000571 Zinc finger, CCCH-type [SM00356] (88-113)
  IPR036855 Zinc finger, CCCH-type superfamily [SSF90229] (32-57)
  IPR036855 Zinc finger, CCCH-type superfamily [SSF90229] (63-86)
  IPR036855 Zinc finger, CCCH-type superfamily [SSF90229] (90-120)
  IPR041367 E3 ligase, CCCH-type zinc finger [PF18044] (37-56)
  IPR045124 Protein suppressor of sable-like [PTHR13119] (14-122)